Protein AF-A0AAW0XHA4-F1 (afdb_monomer_lite)

Structure (mmCIF, N/CA/C/O backbone):
data_AF-A0AAW0XHA4-F1
#
_entry.id   AF-A0AAW0XHA4-F1
#
loop_
_atom_site.group_PDB
_atom_site.id
_atom_site.type_symbol
_atom_site.label_atom_id
_atom_site.label_alt_id
_atom_site.label_comp_id
_atom_site.label_asym_id
_atom_site.label_entity_id
_atom_site.label_seq_id
_atom_site.pdbx_PDB_ins_code
_atom_site.Cartn_x
_atom_site.Cartn_y
_atom_site.Cartn_z
_atom_site.occupancy
_atom_site.B_iso_or_equiv
_atom_site.auth_seq_id
_atom_site.auth_comp_id
_atom_site.auth_asym_id
_atom_site.auth_atom_id
_atom_site.pdbx_PDB_model_num
ATOM 1 N N . VAL A 1 1 ? -28.869 5.452 -15.281 1.00 42.41 1 VAL A N 1
ATOM 2 C CA . VAL A 1 1 ? -28.288 6.213 -14.148 1.00 42.41 1 VAL A CA 1
ATOM 3 C C . VAL A 1 1 ? -28.334 5.318 -12.919 1.00 42.41 1 VAL A C 1
ATOM 5 O O . VAL A 1 1 ? -29.441 4.960 -12.533 1.00 42.41 1 VAL A O 1
ATOM 8 N N . PRO A 1 2 ? -27.202 4.872 -12.350 1.00 38.88 2 PRO A N 1
ATOM 9 C CA . PRO A 1 2 ? -27.245 4.071 -11.135 1.00 38.88 2 PRO A CA 1
ATOM 10 C C . PRO A 1 2 ? -27.667 4.971 -9.968 1.00 38.88 2 PRO A C 1
ATOM 12 O O . PRO A 1 2 ? -27.086 6.038 -9.759 1.00 38.88 2 PRO A O 1
ATOM 15 N N . GLN A 1 3 ? -28.711 4.567 -9.243 1.00 41.81 3 GLN A N 1
ATOM 16 C CA . GLN A 1 3 ? -29.150 5.235 -8.019 1.00 41.81 3 GLN A CA 1
ATOM 17 C C . GLN A 1 3 ? -28.003 5.187 -7.003 1.00 41.81 3 GLN A C 1
ATOM 19 O O . GLN A 1 3 ? -27.647 4.120 -6.506 1.00 41.81 3 GLN A O 1
ATOM 24 N N . ARG A 1 4 ? -27.398 6.344 -6.707 1.00 47.31 4 ARG A N 1
ATOM 25 C CA . ARG A 1 4 ? -26.457 6.480 -5.591 1.00 47.31 4 ARG A CA 1
ATOM 26 C C . ARG A 1 4 ? -27.238 6.223 -4.306 1.00 47.31 4 ARG A C 1
ATOM 28 O O . ARG A 1 4 ? -28.055 7.051 -3.909 1.00 47.31 4 ARG A O 1
ATOM 35 N N . ALA A 1 5 ? -27.007 5.073 -3.681 1.00 48.91 5 ALA A N 1
ATOM 36 C CA . ALA A 1 5 ? -27.487 4.803 -2.338 1.00 48.91 5 ALA A CA 1
ATOM 37 C C . ALA A 1 5 ? -26.776 5.769 -1.383 1.00 48.91 5 ALA A C 1
ATOM 39 O O . ALA A 1 5 ? -25.642 5.543 -0.965 1.00 48.91 5 ALA A O 1
ATOM 40 N N . PHE A 1 6 ? -27.425 6.886 -1.071 1.00 47.25 6 PHE A N 1
ATOM 41 C CA . PHE A 1 6 ? -27.035 7.684 0.075 1.00 47.25 6 PHE A CA 1
ATOM 42 C C . PHE A 1 6 ? -27.426 6.872 1.302 1.00 47.25 6 PHE A C 1
ATOM 44 O O . PHE A 1 6 ? -28.613 6.668 1.558 1.00 47.25 6 PHE A O 1
ATOM 51 N N . LEU A 1 7 ? -26.437 6.386 2.054 1.00 52.62 7 LEU A N 1
ATOM 52 C CA . LEU A 1 7 ? -26.673 6.015 3.441 1.00 52.62 7 LEU A CA 1
ATOM 53 C C . LEU A 1 7 ? -27.189 7.284 4.120 1.00 52.62 7 LEU A C 1
ATOM 55 O O . LEU A 1 7 ? -26.421 8.177 4.465 1.00 52.62 7 LEU A O 1
ATOM 59 N N . THR A 1 8 ? -28.509 7.416 4.222 1.00 46.66 8 THR A N 1
ATOM 60 C CA . THR A 1 8 ? -29.131 8.494 4.984 1.00 46.66 8 THR A CA 1
ATOM 61 C C . THR A 1 8 ? -28.521 8.465 6.383 1.00 46.66 8 THR A C 1
ATOM 63 O O . THR A 1 8 ? -28.366 7.374 6.937 1.00 46.66 8 THR A O 1
ATOM 66 N N . ASN A 1 9 ? -28.188 9.638 6.931 1.00 52.00 9 ASN A N 1
ATOM 67 C CA . ASN A 1 9 ? -27.445 9.902 8.180 1.00 52.00 9 ASN A CA 1
ATOM 68 C C . ASN A 1 9 ? -27.933 9.179 9.465 1.00 52.00 9 ASN A C 1
ATOM 70 O O . ASN A 1 9 ? -27.442 9.456 10.555 1.00 52.00 9 ASN A O 1
ATOM 74 N N . ASN A 1 10 ? -28.885 8.254 9.369 1.00 49.94 10 ASN A N 1
ATOM 75 C CA . ASN A 1 10 ? -29.508 7.551 10.482 1.00 49.94 10 ASN A CA 1
ATOM 76 C C . ASN A 1 10 ? -28.889 6.176 10.781 1.00 49.94 10 ASN A C 1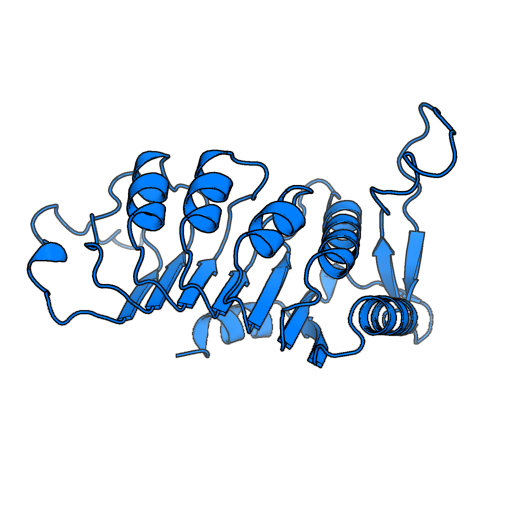
ATOM 78 O O . ASN A 1 10 ? -29.144 5.630 11.857 1.00 49.94 10 ASN A O 1
ATOM 82 N N . PHE A 1 11 ? -28.072 5.602 9.885 1.00 64.88 11 PHE A N 1
ATOM 83 C CA . PHE A 1 11 ? -27.368 4.356 10.204 1.00 64.88 11 PHE A CA 1
ATOM 84 C C . PHE A 1 11 ? -26.115 4.651 11.034 1.00 64.88 11 PHE A C 1
ATOM 86 O O . PHE A 1 11 ? -25.072 5.049 10.521 1.00 64.88 11 PHE A O 1
ATOM 93 N N . ASN A 1 12 ? -26.239 4.485 12.350 1.00 72.81 12 ASN A N 1
ATOM 94 C CA . ASN A 1 12 ? -25.173 4.786 13.292 1.00 72.81 12 ASN A CA 1
ATOM 95 C C . ASN A 1 12 ? -24.374 3.518 13.630 1.00 72.81 12 ASN A C 1
ATOM 97 O O . ASN A 1 12 ? -24.747 2.768 14.537 1.00 72.81 12 ASN A O 1
ATOM 101 N N . PHE A 1 13 ? -23.262 3.300 12.921 1.00 80.06 13 PHE A N 1
ATOM 102 C CA . PHE A 1 13 ? -22.344 2.174 13.150 1.00 80.06 13 PHE A CA 1
ATOM 103 C C . PHE A 1 13 ? -21.837 2.095 14.599 1.00 80.06 13 PHE A C 1
ATOM 105 O O . PHE A 1 13 ? -21.537 1.003 15.073 1.00 80.06 13 PHE A O 1
ATOM 112 N N . ILE A 1 14 ? -21.837 3.207 15.347 1.00 77.06 14 ILE A N 1
ATOM 113 C CA . ILE A 1 14 ? -21.461 3.243 16.773 1.00 77.06 14 ILE A CA 1
ATOM 114 C C . ILE A 1 14 ? -22.338 2.306 17.613 1.00 77.06 14 ILE A C 1
ATOM 116 O O . ILE A 1 14 ? -21.882 1.748 18.610 1.00 77.06 14 ILE A O 1
ATOM 120 N N . LYS A 1 15 ? -23.598 2.094 17.212 1.00 83.88 15 LYS A N 1
ATOM 121 C CA . LYS A 1 15 ? -24.512 1.190 17.925 1.00 83.88 15 LYS A CA 1
ATOM 122 C C . LYS A 1 15 ? -24.117 -0.282 17.770 1.00 83.88 15 LYS A C 1
ATOM 124 O O . LYS A 1 15 ? -24.526 -1.113 18.577 1.00 83.88 15 LYS A O 1
ATOM 129 N N . LEU A 1 16 ? -23.295 -0.618 16.777 1.00 85.62 16 LEU A N 1
ATOM 130 C CA . LEU A 1 16 ? -22.834 -1.975 16.512 1.00 85.62 16 LEU A CA 1
ATOM 131 C C . LEU A 1 16 ? -21.549 -2.266 17.303 1.00 85.62 16 LEU A C 1
ATOM 133 O O . LEU A 1 16 ? -20.478 -2.456 16.740 1.00 85.62 16 LEU A O 1
ATOM 137 N N . GLN A 1 17 ? -21.643 -2.340 18.633 1.00 86.00 17 GLN A N 1
ATOM 138 C CA . GLN A 1 17 ? -20.477 -2.523 19.521 1.00 86.00 17 GLN A CA 1
ATOM 139 C C . GLN A 1 17 ? -19.652 -3.795 19.239 1.00 86.00 17 GLN A C 1
ATOM 141 O O . GLN A 1 17 ? -18.459 -3.862 19.552 1.00 86.00 17 GLN A O 1
ATOM 146 N N . LYS A 1 18 ? -20.290 -4.810 18.644 1.00 90.31 18 LYS A N 1
ATOM 147 C CA . LYS A 1 18 ? -19.668 -6.081 18.245 1.00 90.31 18 LYS A CA 1
ATOM 148 C C . LYS A 1 18 ? -19.147 -6.081 16.807 1.00 90.31 18 LYS A C 1
ATOM 150 O O . LYS A 1 18 ? -18.561 -7.076 16.393 1.00 90.31 18 LYS A O 1
ATOM 155 N N . LEU A 1 19 ? -19.348 -5.005 16.045 1.00 90.25 19 LEU A N 1
ATOM 156 C CA . LEU A 1 19 ? -18.787 -4.886 14.706 1.00 90.25 19 LEU A CA 1
ATOM 157 C C . LEU A 1 19 ? -17.261 -4.826 14.817 1.00 90.25 19 LEU A C 1
ATOM 159 O O . LEU A 1 19 ? -16.702 -4.039 15.584 1.00 90.25 19 LEU A O 1
ATOM 163 N N . ARG A 1 20 ? -16.598 -5.719 14.087 1.00 92.94 20 ARG A N 1
ATOM 164 C CA . ARG A 1 20 ? -15.134 -5.858 14.062 1.00 92.94 20 ARG A CA 1
ATOM 165 C C . ARG A 1 20 ? -14.585 -5.721 12.652 1.00 92.94 20 ARG A C 1
ATOM 167 O O . ARG A 1 20 ? -13.514 -5.158 12.469 1.00 92.94 20 ARG A O 1
ATOM 174 N N . VAL A 1 21 ? -15.345 -6.192 11.671 1.00 92.75 21 VAL A N 1
ATOM 175 C CA . VAL A 1 21 ? -14.989 -6.159 10.257 1.00 92.75 21 VAL A CA 1
ATOM 176 C C . VAL A 1 21 ? -16.006 -5.298 9.531 1.00 92.75 21 VAL A C 1
ATOM 178 O O . VAL A 1 21 ? -17.207 -5.508 9.690 1.00 92.75 21 VAL A O 1
ATOM 181 N N . GLN A 1 22 ? -15.529 -4.346 8.736 1.00 91.44 22 GLN A N 1
ATOM 182 C CA . GLN A 1 22 ? -16.378 -3.538 7.874 1.00 91.44 22 GLN A CA 1
ATOM 183 C C . GLN A 1 22 ? -15.760 -3.423 6.483 1.00 91.44 22 GLN A C 1
ATOM 185 O O . GLN A 1 22 ? -14.594 -3.065 6.332 1.00 91.44 22 GLN A O 1
ATOM 190 N N . VAL A 1 23 ? -16.584 -3.674 5.469 1.00 90.62 23 VAL A N 1
ATOM 191 C CA . VAL A 1 23 ? -16.252 -3.467 4.058 1.00 90.62 23 VAL A CA 1
ATOM 192 C C . VAL A 1 23 ? -17.199 -2.407 3.522 1.00 90.62 23 VAL A C 1
ATOM 194 O O . VAL A 1 23 ? -18.414 -2.538 3.670 1.00 90.62 23 VAL A O 1
ATOM 197 N N . MET A 1 24 ? -16.666 -1.334 2.947 1.00 88.00 24 MET A N 1
ATOM 198 C CA . MET A 1 24 ? -17.463 -0.273 2.336 1.00 88.00 24 MET A CA 1
ATOM 199 C C . MET A 1 24 ? -16.880 0.099 0.982 1.00 88.00 24 MET A C 1
ATOM 201 O O . MET A 1 24 ? -15.792 0.666 0.900 1.00 88.00 24 MET A O 1
ATOM 205 N N . ARG A 1 25 ? -17.632 -0.196 -0.080 1.00 85.31 25 ARG A N 1
ATOM 206 C CA . ARG A 1 25 ? -17.254 0.150 -1.449 1.00 85.31 25 ARG A CA 1
ATOM 207 C C . ARG A 1 25 ? -18.286 1.033 -2.123 1.00 85.31 25 ARG A C 1
ATOM 209 O O . ARG A 1 25 ? -19.472 0.947 -1.818 1.00 85.31 25 ARG A O 1
ATOM 216 N N . GLY A 1 26 ? -17.828 1.874 -3.047 1.00 76.75 26 GLY A N 1
ATOM 217 C CA . GLY A 1 26 ? -18.701 2.720 -3.866 1.00 76.75 26 GLY A CA 1
ATOM 218 C C . GLY A 1 26 ? -19.296 3.919 -3.124 1.00 76.75 26 GLY A C 1
ATOM 219 O O . GLY A 1 26 ? -20.163 4.606 -3.663 1.00 76.75 26 GLY A O 1
ATOM 220 N N . LEU A 1 27 ? -18.824 4.205 -1.908 1.00 72.81 27 LEU A N 1
ATOM 221 C CA . LEU A 1 27 ? -19.179 5.426 -1.196 1.00 72.81 27 LEU A CA 1
ATOM 222 C C . LEU A 1 27 ? -18.365 6.591 -1.764 1.00 72.81 27 LEU A C 1
ATOM 224 O O . LEU A 1 27 ? -17.240 6.857 -1.356 1.00 72.81 27 LEU A O 1
ATOM 228 N N . SER A 1 28 ? -18.956 7.283 -2.732 1.00 64.94 28 SER A N 1
ATOM 229 C CA . SER A 1 28 ? -18.432 8.532 -3.275 1.00 64.94 28 SER A CA 1
ATOM 230 C C . SER A 1 28 ? -19.154 9.716 -2.626 1.00 64.94 28 SER A C 1
ATOM 232 O O . SER A 1 28 ? -20.348 9.903 -2.863 1.00 64.94 28 SER A O 1
ATOM 234 N N . GLY A 1 29 ? -18.456 10.525 -1.829 1.00 66.06 29 GLY A N 1
ATOM 235 C CA . GLY A 1 29 ? -19.001 11.773 -1.287 1.00 66.06 29 GLY A CA 1
ATOM 236 C C . GLY A 1 29 ? -18.405 12.177 0.066 1.00 66.06 29 GLY A C 1
ATOM 237 O O . GLY A 1 29 ? -17.735 11.373 0.708 1.00 66.06 29 GLY A O 1
ATOM 238 N N . PRO A 1 30 ? -18.670 13.412 0.526 1.00 63.84 30 PRO A N 1
ATOM 239 C CA . PRO A 1 30 ? -18.125 13.940 1.781 1.00 63.84 30 PRO A CA 1
ATOM 240 C C . PRO A 1 30 ? -18.733 13.287 3.034 1.00 63.84 30 PRO A C 1
ATOM 242 O O . PRO A 1 30 ? -18.200 13.432 4.132 1.00 63.84 30 PRO A O 1
ATOM 245 N N . CYS A 1 31 ? -19.857 12.584 2.883 1.00 67.31 31 CYS A N 1
ATOM 246 C CA . CYS A 1 31 ? -20.641 12.013 3.975 1.00 67.31 31 CYS A CA 1
ATOM 247 C C . CYS A 1 31 ? -20.158 10.604 4.342 1.00 67.31 31 CYS A C 1
ATOM 249 O O . CYS A 1 31 ? -20.916 9.638 4.261 1.00 67.31 31 CYS A O 1
ATOM 251 N N . TRP A 1 32 ? -18.888 10.480 4.730 1.00 76.56 32 TRP A N 1
ATOM 252 C CA . TRP A 1 32 ? -18.387 9.227 5.283 1.00 76.56 32 TRP A CA 1
ATOM 253 C C . TRP A 1 32 ? -18.917 9.031 6.712 1.00 76.56 32 TRP A C 1
ATOM 255 O O . TRP A 1 32 ? -18.728 9.916 7.554 1.00 76.56 32 TRP A O 1
ATOM 265 N N . PRO A 1 33 ? -19.572 7.901 7.027 1.00 81.00 33 PRO A N 1
ATOM 266 C CA . PRO A 1 33 ? -20.115 7.680 8.358 1.00 81.00 33 PRO A CA 1
ATOM 267 C C . PRO A 1 33 ? -18.994 7.465 9.378 1.00 81.00 33 PRO A C 1
ATOM 269 O O . PRO A 1 33 ? -17.958 6.862 9.093 1.00 81.00 33 PRO A O 1
ATOM 272 N N . TYR A 1 34 ? -19.212 7.918 10.610 1.00 83.62 34 TYR A N 1
ATOM 273 C CA . TYR A 1 34 ? -18.333 7.552 11.714 1.00 83.62 34 TYR A CA 1
ATOM 274 C C . TYR A 1 34 ? -18.554 6.074 12.072 1.00 83.62 34 TYR A C 1
ATOM 276 O O . TYR A 1 34 ? -19.647 5.683 12.485 1.00 83.62 34 TYR A O 1
ATOM 284 N N . LEU A 1 35 ? -17.515 5.252 11.902 1.00 85.06 35 LEU A N 1
ATOM 285 C CA . LEU A 1 35 ? -17.592 3.794 12.068 1.00 85.06 35 LEU A CA 1
ATOM 286 C C . LEU A 1 35 ? -17.339 3.311 13.507 1.00 85.06 35 LEU A C 1
ATOM 288 O O . LEU A 1 35 ? -17.434 2.117 13.782 1.00 85.06 35 LEU A O 1
ATOM 292 N N . GLY A 1 36 ? -17.018 4.220 14.433 1.00 83.31 36 GLY A N 1
ATOM 293 C CA . GLY A 1 36 ? -16.537 3.859 15.767 1.00 83.31 36 GLY A CA 1
ATOM 294 C C . GLY A 1 36 ? -15.052 3.487 15.794 1.00 83.31 36 GLY A C 1
ATOM 295 O O . GLY A 1 36 ? -14.360 3.531 14.781 1.00 83.31 36 GLY A O 1
ATOM 296 N N . THR A 1 37 ? -14.559 3.121 16.978 1.00 86.75 37 THR A N 1
ATOM 297 C CA . THR A 1 37 ? -13.140 2.805 17.251 1.00 86.75 37 THR A CA 1
ATOM 298 C C . THR A 1 37 ? -12.876 1.316 17.505 1.00 86.75 37 THR A C 1
ATOM 300 O O . THR A 1 37 ? -11.744 0.913 17.773 1.00 86.75 37 THR A O 1
ATOM 303 N N . ASN A 1 38 ? -13.919 0.485 17.432 1.00 89.75 38 ASN A N 1
ATOM 304 C CA . ASN A 1 38 ? -13.867 -0.935 17.792 1.00 89.75 38 ASN A CA 1
ATOM 305 C C . ASN A 1 38 ? -13.565 -1.871 16.611 1.00 89.75 38 ASN A C 1
ATOM 307 O O . ASN A 1 38 ? -13.515 -3.087 16.804 1.00 89.75 38 ASN A O 1
ATOM 311 N N . LEU A 1 39 ? -13.405 -1.334 15.400 1.00 94.75 39 LEU A N 1
ATOM 312 C CA . LEU A 1 39 ? -13.058 -2.129 14.227 1.00 94.75 39 LEU A CA 1
ATOM 313 C C . LEU A 1 39 ? -11.634 -2.677 14.349 1.00 94.75 39 LEU A C 1
ATOM 315 O O . LEU A 1 39 ? -10.720 -1.962 14.752 1.00 94.75 39 LEU A O 1
ATOM 319 N N . THR A 1 40 ? -11.466 -3.935 13.952 1.00 96.88 40 THR A N 1
ATOM 320 C CA . THR A 1 40 ? -10.166 -4.594 13.783 1.00 96.88 40 THR A CA 1
ATOM 321 C C . THR A 1 40 ? -9.814 -4.772 12.309 1.00 96.88 40 THR A C 1
ATOM 323 O O . THR A 1 40 ? -8.637 -4.855 11.979 1.00 96.88 40 THR A O 1
ATOM 326 N N . SER A 1 41 ? -10.798 -4.777 11.405 1.00 96.62 41 SER A N 1
ATOM 327 C CA . SER A 1 41 ? -10.577 -4.852 9.961 1.00 96.62 41 SER A CA 1
ATOM 328 C C . SER A 1 41 ? -11.461 -3.855 9.220 1.00 96.62 41 SER A C 1
ATOM 330 O O . SER A 1 41 ? -12.681 -3.831 9.411 1.00 96.62 41 SER A O 1
ATOM 332 N N . LEU A 1 42 ? -10.845 -3.038 8.370 1.00 95.25 42 LEU A N 1
ATOM 333 C CA . LEU A 1 42 ? -11.525 -2.034 7.565 1.00 95.25 42 LEU A CA 1
ATOM 334 C C . LEU A 1 42 ? -11.071 -2.132 6.112 1.00 95.25 42 LEU A C 1
ATOM 336 O O . LEU A 1 42 ? -9.886 -2.006 5.810 1.00 95.25 42 LEU A O 1
ATOM 340 N N . HIS A 1 43 ? -12.035 -2.295 5.212 1.00 93.88 43 HIS A N 1
ATOM 341 C CA . HIS A 1 43 ? -11.825 -2.288 3.769 1.00 93.88 43 HIS A CA 1
ATOM 342 C C . HIS A 1 43 ? -12.655 -1.190 3.133 1.00 93.88 43 HIS A C 1
ATOM 344 O O . HIS A 1 43 ? -13.881 -1.203 3.241 1.00 93.88 43 HIS A O 1
ATOM 350 N N . VAL A 1 44 ? -11.993 -0.225 2.496 1.00 92.38 44 VAL A N 1
ATOM 351 C CA . VAL A 1 44 ? -12.647 0.972 1.969 1.00 92.38 44 VAL A CA 1
ATOM 352 C C . VAL A 1 44 ? -12.136 1.375 0.588 1.00 92.38 44 VAL A C 1
ATOM 354 O O . VAL A 1 44 ? -10.937 1.320 0.321 1.00 92.38 44 VAL A O 1
ATOM 357 N N . GLY A 1 45 ? -13.050 1.826 -0.273 1.00 89.31 45 GLY A N 1
ATOM 358 C CA . GLY A 1 45 ? -12.731 2.364 -1.598 1.00 89.31 45 GLY A CA 1
ATOM 359 C C . GLY A 1 45 ? -13.964 2.846 -2.381 1.00 89.31 45 GLY A C 1
ATOM 360 O O . GLY A 1 45 ? -15.070 2.367 -2.129 1.00 89.31 45 GLY A O 1
ATOM 361 N N . PRO A 1 46 ? -13.844 3.781 -3.337 1.00 90.81 46 PRO A N 1
ATOM 362 C CA . PRO A 1 46 ? -12.649 4.554 -3.663 1.00 90.81 46 PRO A CA 1
ATOM 363 C C . PRO A 1 46 ? -12.345 5.627 -2.607 1.00 90.81 46 PRO A C 1
ATOM 365 O O . PRO A 1 46 ? -13.257 6.296 -2.118 1.00 90.81 46 PRO A O 1
ATOM 368 N N . ILE A 1 47 ? -11.066 5.819 -2.270 1.00 91.69 47 ILE A N 1
ATOM 369 C CA . ILE A 1 47 ? -10.640 6.773 -1.225 1.00 91.69 47 ILE A CA 1
ATOM 370 C C . ILE A 1 47 ? -10.233 8.155 -1.754 1.00 91.69 47 ILE A C 1
ATOM 372 O O . ILE A 1 47 ? -9.913 9.047 -0.970 1.00 91.69 47 ILE A O 1
ATOM 376 N N . SER A 1 48 ? -10.249 8.358 -3.073 1.00 88.19 48 SER A N 1
ATOM 377 C CA . SER A 1 48 ? -9.847 9.612 -3.732 1.00 88.19 48 SER A CA 1
ATOM 378 C C . SER A 1 48 ? -10.600 10.859 -3.253 1.00 88.19 48 SER A C 1
ATOM 380 O O . SER A 1 48 ? -10.053 11.955 -3.304 1.00 88.19 48 SER A O 1
ATOM 382 N N . ASN A 1 49 ? -11.824 10.694 -2.747 1.00 86.69 49 ASN A N 1
ATOM 383 C CA . ASN A 1 49 ? -12.692 11.789 -2.302 1.00 86.69 49 ASN A CA 1
ATOM 384 C C . ASN A 1 49 ? -12.828 11.886 -0.773 1.00 86.69 49 ASN A C 1
ATOM 386 O O . ASN A 1 49 ? -13.742 12.547 -0.276 1.00 86.69 49 ASN A O 1
ATOM 390 N N . PHE A 1 50 ? -11.979 11.193 -0.010 1.00 90.00 50 PHE A N 1
ATOM 391 C CA . PHE A 1 50 ? -12.058 11.228 1.449 1.00 90.00 50 PHE A CA 1
ATOM 392 C C . PHE A 1 50 ? -11.674 12.606 1.980 1.00 90.00 50 PHE A C 1
ATOM 394 O O . PHE A 1 50 ? -10.631 13.160 1.641 1.00 90.00 50 PHE A O 1
ATOM 401 N N . SER A 1 51 ? -12.512 13.145 2.862 1.00 90.50 51 SER A N 1
ATOM 402 C CA . SER A 1 51 ? -12.234 14.407 3.541 1.00 90.50 51 SER A CA 1
ATOM 403 C C . SER A 1 51 ? -11.169 14.234 4.635 1.00 90.50 51 SER A C 1
ATOM 405 O O . SER A 1 51 ? -11.018 13.136 5.181 1.00 90.50 51 SER A O 1
ATOM 407 N N . PRO A 1 52 ? -10.495 15.315 5.064 1.00 92.25 52 PRO A N 1
ATOM 408 C CA . PRO A 1 52 ? -9.617 15.286 6.236 1.00 92.25 52 PRO A CA 1
ATOM 409 C C . PRO A 1 52 ? -10.281 14.686 7.484 1.00 92.25 52 PRO A C 1
ATOM 411 O O . PRO A 1 52 ? -9.673 13.885 8.190 1.00 92.25 52 PRO A O 1
ATOM 414 N N . GLN A 1 53 ? -11.562 14.994 7.719 1.00 90.62 53 GLN A N 1
ATOM 415 C CA . GLN A 1 53 ? -12.324 14.432 8.837 1.00 90.62 53 GLN A CA 1
ATOM 416 C C . GLN A 1 53 ? -12.478 12.908 8.733 1.00 90.62 53 GLN A C 1
ATOM 418 O O . GLN A 1 53 ? -12.440 12.212 9.747 1.00 90.62 53 GLN A O 1
ATOM 423 N N . THR A 1 54 ? -12.613 12.377 7.516 1.00 90.88 54 THR A N 1
ATOM 424 C CA . THR A 1 54 ? -12.670 10.928 7.279 1.00 90.88 54 THR A CA 1
ATOM 425 C C . THR A 1 54 ? -11.366 10.262 7.712 1.00 90.88 54 THR A C 1
ATOM 427 O O . THR A 1 54 ? -11.389 9.264 8.432 1.00 90.88 54 THR A O 1
ATOM 430 N N . TRP A 1 55 ? -10.226 10.856 7.360 1.00 93.69 55 TRP A N 1
ATOM 431 C CA . TRP A 1 55 ? -8.911 10.364 7.770 1.00 93.69 55 TRP A CA 1
ATOM 432 C C . TRP A 1 55 ? -8.670 10.491 9.273 1.00 93.69 55 TRP A C 1
ATOM 434 O O . TRP A 1 55 ? -8.154 9.555 9.878 1.00 93.69 55 TRP A O 1
ATOM 444 N N . ILE A 1 56 ? -9.119 11.579 9.905 1.00 92.50 56 ILE A N 1
ATOM 445 C CA . ILE A 1 56 ? -9.090 11.718 11.370 1.00 92.50 56 ILE A CA 1
ATOM 446 C C . ILE A 1 56 ? -9.880 10.582 12.032 1.00 92.50 56 ILE A C 1
ATOM 448 O O . ILE A 1 56 ? -9.391 9.962 12.978 1.00 92.50 56 ILE A O 1
ATOM 452 N N . ASN A 1 57 ? -11.070 10.265 11.512 1.00 91.31 57 ASN A N 1
ATOM 453 C CA . ASN A 1 57 ? -11.889 9.171 12.027 1.00 91.31 57 ASN A CA 1
ATOM 454 C C . ASN A 1 57 ? -11.173 7.819 11.875 1.00 91.31 57 ASN A C 1
ATOM 456 O O . ASN A 1 57 ? -11.109 7.063 12.843 1.00 91.31 57 ASN A O 1
ATOM 460 N N . ILE A 1 58 ? -10.581 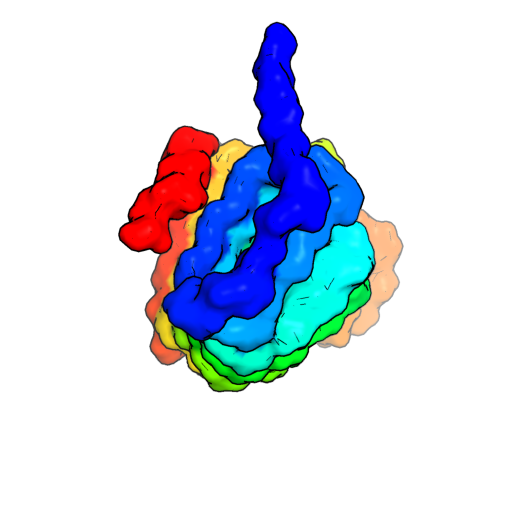7.533 10.710 1.00 93.81 58 ILE A N 1
ATOM 461 C CA . ILE A 1 58 ? -9.792 6.307 10.481 1.00 93.81 58 ILE A CA 1
ATOM 462 C C . ILE A 1 58 ? -8.605 6.240 11.449 1.00 93.81 58 ILE A C 1
ATOM 464 O O . ILE A 1 58 ? -8.431 5.237 12.132 1.00 93.81 58 ILE A O 1
ATOM 468 N N . GLY A 1 59 ? -7.841 7.324 11.591 1.00 95.19 59 GLY A N 1
ATOM 469 C CA . GLY A 1 59 ? -6.692 7.401 12.499 1.00 95.19 59 GLY A CA 1
ATOM 470 C C . GLY A 1 59 ? -7.042 7.284 13.987 1.00 95.19 59 GLY A C 1
ATOM 471 O O . GLY A 1 59 ? -6.149 7.072 14.805 1.00 95.19 59 GLY A O 1
ATOM 472 N N . SER A 1 60 ? -8.321 7.408 14.357 1.00 94.12 60 SER A N 1
ATOM 473 C CA . SER A 1 60 ? -8.803 7.175 15.726 1.00 94.12 60 SER A CA 1
ATOM 474 C C . SER A 1 60 ? -9.086 5.697 16.042 1.00 94.12 60 SER A C 1
ATOM 476 O O . SER A 1 60 ? -9.301 5.347 17.204 1.00 94.12 60 SER A O 1
ATOM 478 N N . MET A 1 61 ? -9.068 4.813 15.038 1.00 94.56 61 MET A N 1
ATOM 479 C CA . MET A 1 61 ? -9.330 3.376 15.187 1.00 94.56 61 MET A CA 1
ATOM 480 C C . MET A 1 61 ? -8.086 2.639 15.703 1.00 94.56 61 MET A C 1
ATOM 482 O O . MET A 1 61 ? -7.470 1.844 15.003 1.00 94.56 61 MET A O 1
ATOM 486 N N . THR A 1 62 ? -7.699 2.885 16.954 1.00 92.62 62 THR A N 1
ATOM 487 C CA . THR A 1 62 ? -6.469 2.329 17.558 1.00 92.62 62 THR A CA 1
ATOM 488 C C . THR A 1 62 ? -6.466 0.802 17.714 1.00 92.62 62 THR A C 1
ATOM 490 O O . THR A 1 62 ? -5.417 0.216 17.979 1.00 92.62 62 THR A O 1
ATOM 493 N N . ASN A 1 63 ? -7.619 0.147 17.541 1.00 95.50 63 ASN A N 1
ATOM 494 C CA . ASN A 1 63 ? -7.750 -1.312 17.526 1.00 95.50 63 ASN A CA 1
ATOM 495 C C . ASN A 1 63 ? -7.649 -1.934 16.128 1.00 95.50 63 ASN A C 1
ATOM 497 O O . ASN A 1 63 ? -7.771 -3.151 16.010 1.00 95.50 63 ASN A O 1
ATOM 501 N N . LEU A 1 64 ? -7.444 -1.129 15.084 1.00 97.56 64 LEU A N 1
ATOM 502 C CA . LEU A 1 64 ? -7.411 -1.624 13.718 1.00 97.56 64 LEU A CA 1
ATOM 503 C C . LEU A 1 64 ? -6.144 -2.452 13.468 1.00 97.56 64 LEU A C 1
ATOM 505 O O . LEU A 1 64 ? -5.028 -1.955 13.593 1.00 97.56 64 LEU A O 1
ATOM 509 N N . GLU A 1 65 ? -6.340 -3.712 13.092 1.00 98.12 65 GLU A N 1
ATOM 510 C CA . GLU A 1 65 ? -5.290 -4.686 12.781 1.00 98.12 65 GLU A CA 1
ATOM 511 C C . GLU A 1 65 ? -5.107 -4.845 11.267 1.00 98.12 65 GLU A C 1
ATOM 513 O O . GLU A 1 65 ? -4.000 -5.094 10.798 1.00 98.12 65 GLU A O 1
ATOM 518 N N . ALA A 1 66 ? -6.172 -4.668 10.482 1.00 97.75 66 ALA A N 1
ATOM 519 C CA . ALA A 1 66 ? -6.137 -4.761 9.028 1.00 97.75 66 ALA A CA 1
ATOM 520 C C . ALA A 1 66 ? -6.788 -3.546 8.361 1.00 97.75 66 ALA A C 1
ATOM 522 O O . ALA A 1 66 ? -7.926 -3.187 8.670 1.00 97.75 66 ALA A O 1
ATOM 523 N N . LEU A 1 67 ? -6.071 -2.945 7.412 1.00 97.06 67 LEU A N 1
ATOM 524 C CA . LEU A 1 67 ? -6.547 -1.817 6.621 1.00 97.06 67 LEU A CA 1
ATOM 525 C C . LEU A 1 67 ? -6.324 -2.079 5.133 1.00 97.06 67 LEU A C 1
ATOM 527 O O . LEU A 1 67 ? -5.193 -2.267 4.680 1.00 97.06 67 LEU A O 1
ATOM 531 N N . TRP A 1 68 ? -7.417 -2.025 4.381 1.00 95.62 68 TRP A N 1
ATOM 532 C CA . TRP A 1 68 ? -7.451 -2.074 2.927 1.00 95.62 68 TRP A CA 1
ATOM 533 C C . TRP A 1 68 ? -7.950 -0.743 2.374 1.00 95.62 68 TRP A C 1
ATOM 535 O O . TRP A 1 68 ? -9.071 -0.327 2.671 1.00 95.62 68 TRP A O 1
ATOM 545 N N . LEU A 1 69 ? -7.120 -0.103 1.553 1.00 94.62 69 LEU A N 1
ATOM 546 C CA . LEU A 1 69 ? -7.418 1.154 0.873 1.00 94.62 69 LEU A CA 1
ATOM 547 C C . LEU A 1 69 ? -7.407 0.934 -0.638 1.00 94.62 69 LEU A C 1
ATOM 549 O O . LEU A 1 69 ? -6.412 0.438 -1.166 1.00 94.62 69 LEU A O 1
ATOM 553 N N . GLU A 1 70 ? -8.481 1.319 -1.325 1.00 92.12 70 GLU A N 1
ATOM 554 C CA . GLU A 1 70 ? -8.610 1.159 -2.778 1.00 92.12 70 GLU A CA 1
ATOM 555 C C . GLU A 1 70 ? -8.865 2.486 -3.496 1.00 92.12 70 GLU A C 1
ATOM 557 O O . GLU A 1 70 ? -9.557 3.370 -2.983 1.00 92.12 70 GLU A O 1
ATOM 562 N N . ASP A 1 71 ? -8.361 2.574 -4.727 1.00 89.06 71 ASP A N 1
ATOM 563 C CA . ASP A 1 71 ? -8.709 3.584 -5.729 1.00 89.06 71 ASP A CA 1
ATOM 564 C C . ASP A 1 71 ? -8.514 5.029 -5.244 1.00 89.06 71 ASP A C 1
ATOM 566 O O . ASP A 1 71 ? -9.449 5.835 -5.166 1.00 89.06 71 ASP A O 1
ATOM 570 N N . GLY A 1 72 ? -7.262 5.366 -4.928 1.00 86.50 72 GLY A N 1
ATOM 571 C CA . GLY A 1 72 ? -6.835 6.739 -4.680 1.00 86.50 72 GLY A CA 1
ATOM 572 C C . GLY A 1 72 ? -5.864 6.890 -3.517 1.00 86.50 72 GLY A C 1
ATOM 573 O O . GLY A 1 72 ? -5.342 5.923 -2.971 1.00 86.50 72 GLY A O 1
ATOM 574 N N . GLY A 1 73 ? -5.641 8.147 -3.135 1.00 85.81 73 GLY A N 1
ATOM 575 C CA . GLY A 1 73 ? -4.793 8.515 -2.009 1.00 85.81 73 GLY A CA 1
ATOM 576 C C . GLY A 1 73 ? -3.299 8.564 -2.335 1.00 85.81 73 GLY A C 1
ATOM 577 O O . GLY A 1 73 ? -2.801 8.009 -3.318 1.00 85.81 73 GLY A O 1
ATOM 578 N N . SER A 1 74 ? -2.580 9.286 -1.483 1.00 87.12 74 SER A N 1
ATOM 579 C CA . SER A 1 74 ? -1.127 9.387 -1.487 1.00 87.12 74 SER A CA 1
ATOM 580 C C . SER A 1 74 ? -0.659 9.660 -0.071 1.00 87.12 74 SER A C 1
ATOM 582 O O . SER A 1 74 ? -1.200 10.530 0.600 1.00 87.12 74 SER A O 1
ATOM 584 N N . LEU A 1 75 ? 0.401 8.993 0.376 1.00 83.06 75 LEU A N 1
ATOM 585 C CA . LEU A 1 75 ? 1.012 9.306 1.673 1.00 83.06 75 LEU A CA 1
ATOM 586 C C . LEU A 1 75 ? 1.776 10.635 1.684 1.00 83.06 75 LEU A C 1
ATOM 588 O O . LEU A 1 75 ? 2.289 11.035 2.725 1.00 83.06 75 LEU A O 1
ATOM 592 N N . ASN A 1 76 ? 1.863 11.334 0.550 1.00 85.31 76 ASN A N 1
ATOM 593 C CA . ASN A 1 76 ? 2.307 12.724 0.550 1.00 85.31 76 ASN A CA 1
ATOM 594 C C . ASN A 1 76 ? 1.262 13.652 1.197 1.00 85.31 76 ASN A C 1
ATOM 596 O O . ASN A 1 76 ? 1.659 14.671 1.770 1.00 85.31 76 ASN A O 1
ATOM 600 N N . ASP A 1 77 ? -0.021 13.263 1.168 1.00 89.69 77 ASP A N 1
ATOM 601 C CA . ASP A 1 77 ? -1.103 13.901 1.917 1.00 89.69 77 ASP A CA 1
ATOM 602 C C . ASP A 1 77 ? -0.875 13.718 3.425 1.00 89.69 77 ASP A C 1
ATOM 604 O O . ASP A 1 77 ? -0.709 12.600 3.925 1.00 89.69 77 ASP A O 1
ATOM 608 N N . ALA A 1 78 ? -0.842 14.837 4.150 1.00 93.69 78 ALA A N 1
ATOM 609 C CA . ALA A 1 78 ? -0.570 14.852 5.581 1.00 93.69 78 ALA A CA 1
ATOM 610 C C . ALA A 1 78 ? -1.651 14.126 6.396 1.00 93.69 78 ALA A C 1
ATOM 612 O O . ALA A 1 78 ? -1.311 13.428 7.347 1.00 93.69 78 ALA A O 1
ATOM 613 N N . PHE A 1 79 ? -2.926 14.220 6.008 1.00 94.75 79 PHE A N 1
ATOM 614 C CA . PHE A 1 79 ? -4.023 13.584 6.734 1.00 94.75 79 PHE A CA 1
ATOM 615 C C . PHE A 1 79 ? -3.981 12.065 6.591 1.00 94.75 79 PHE A C 1
ATOM 617 O O . PHE A 1 79 ? -4.152 11.355 7.581 1.00 94.75 79 PHE A O 1
ATOM 624 N N . ILE A 1 80 ? -3.698 11.563 5.385 1.00 94.88 80 ILE A N 1
ATOM 625 C CA . ILE A 1 80 ? -3.548 10.121 5.139 1.00 94.88 80 ILE A CA 1
ATOM 626 C C . ILE A 1 80 ? -2.340 9.582 5.912 1.00 94.88 80 ILE A C 1
ATOM 628 O O . ILE A 1 80 ? -2.434 8.559 6.596 1.00 94.88 80 ILE A O 1
ATOM 632 N N . TYR A 1 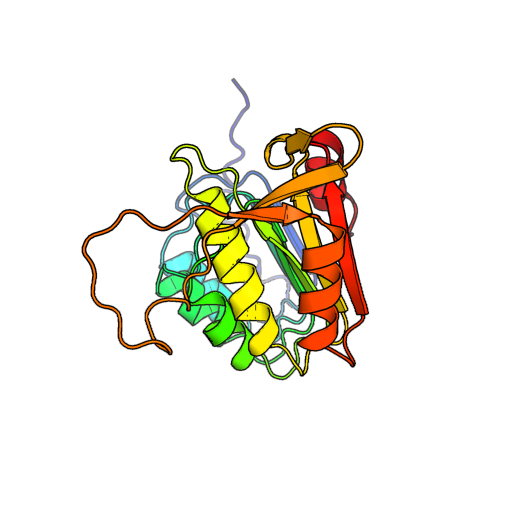81 ? -1.212 10.292 5.838 1.00 95.31 81 TYR A N 1
ATOM 633 C CA . TYR A 1 81 ? 0.009 9.934 6.554 1.00 95.31 81 TYR A CA 1
ATOM 634 C C . TYR A 1 81 ? -0.185 9.896 8.069 1.00 95.31 81 TYR A C 1
ATOM 636 O O . TYR A 1 81 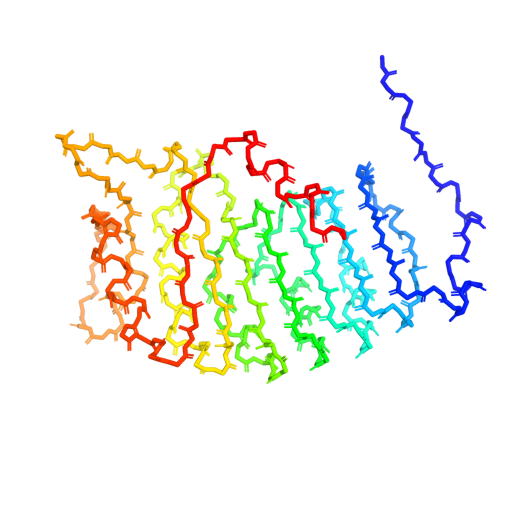? 0.202 8.913 8.709 1.00 95.31 81 TYR A O 1
ATOM 644 N N . ASP A 1 82 ? -0.797 10.931 8.642 1.00 95.88 82 ASP A N 1
ATOM 645 C CA . ASP A 1 82 ? -1.046 11.015 10.077 1.00 95.88 82 ASP A CA 1
ATOM 646 C C . ASP A 1 82 ? -2.044 9.955 10.537 1.00 95.88 82 ASP A C 1
ATOM 648 O O . ASP A 1 82 ? -1.832 9.342 11.583 1.00 95.88 82 ASP A O 1
ATOM 652 N N . ALA A 1 83 ? -3.098 9.701 9.755 1.00 96.06 83 ALA A N 1
ATOM 653 C CA . ALA A 1 83 ? -4.084 8.676 10.064 1.00 96.06 83 ALA A CA 1
ATOM 654 C C . ALA A 1 83 ? -3.441 7.290 10.131 1.00 96.06 83 ALA A C 1
ATOM 656 O O . ALA A 1 83 ? -3.546 6.622 11.157 1.00 96.06 83 ALA A O 1
ATOM 657 N N . ILE A 1 84 ? -2.718 6.887 9.081 1.00 96.44 84 ILE A N 1
ATOM 658 C CA . ILE A 1 84 ? -2.060 5.576 9.027 1.00 96.44 84 ILE A CA 1
ATOM 659 C C . ILE A 1 84 ? -0.994 5.463 10.120 1.00 96.44 84 ILE A C 1
ATOM 661 O O . ILE A 1 84 ? -0.944 4.455 10.817 1.00 96.44 84 ILE A O 1
ATOM 665 N N . SER A 1 85 ? -0.194 6.509 10.345 1.00 95.69 85 SER A N 1
ATOM 666 C CA . SER A 1 85 ? 0.870 6.504 11.361 1.00 95.69 85 SER A CA 1
ATOM 667 C C . SER A 1 85 ? 0.371 6.306 12.800 1.00 95.69 85 SER A C 1
ATOM 669 O O . SER A 1 85 ? 1.174 5.966 13.667 1.00 95.69 85 SER A O 1
ATOM 671 N N . ARG A 1 86 ? -0.918 6.545 13.082 1.00 96.00 86 ARG A N 1
ATOM 672 C CA . ARG A 1 86 ? -1.530 6.365 14.413 1.00 96.00 86 ARG A CA 1
ATOM 673 C C . ARG A 1 86 ? -2.050 4.948 14.664 1.00 96.00 86 ARG A C 1
ATOM 675 O O . ARG A 1 86 ? -2.361 4.619 15.808 1.00 96.00 86 ARG A O 1
ATOM 682 N N . LEU A 1 87 ? -2.136 4.105 13.635 1.00 96.88 87 LEU A N 1
ATOM 683 C CA . LEU A 1 87 ? -2.680 2.748 13.726 1.00 96.88 87 LEU A CA 1
ATOM 684 C C . LEU A 1 87 ? -1.634 1.781 14.294 1.00 96.88 87 LEU A C 1
ATOM 686 O O . LEU A 1 87 ? -1.096 0.927 13.598 1.00 96.88 87 LEU A O 1
ATOM 690 N N . CYS A 1 88 ? -1.312 1.934 15.577 1.00 94.81 88 CYS A N 1
ATOM 691 C CA . CYS A 1 88 ? -0.212 1.208 16.211 1.00 94.81 88 CYS A CA 1
ATOM 692 C C . CYS A 1 88 ? -0.395 -0.317 16.232 1.00 94.81 88 CYS A C 1
ATOM 694 O O . CYS A 1 88 ? 0.605 -1.021 16.246 1.00 94.81 88 CYS A O 1
ATOM 696 N N . LYS A 1 89 ? -1.628 -0.837 16.190 1.00 97.62 89 LYS A N 1
ATOM 697 C CA . LYS A 1 89 ? -1.910 -2.284 16.142 1.00 97.62 89 LYS A CA 1
ATOM 698 C C . LYS A 1 89 ? -1.997 -2.864 14.727 1.00 97.62 89 LYS A C 1
ATOM 700 O O . LYS A 1 89 ? -2.297 -4.046 14.579 1.00 97.62 89 LYS A O 1
ATOM 705 N N . LEU A 1 90 ? -1.758 -2.057 13.694 1.00 98.19 90 LEU A N 1
ATOM 706 C CA . LEU A 1 90 ? -1.935 -2.487 12.314 1.00 98.19 90 LEU A CA 1
ATOM 707 C C . LEU A 1 90 ? -0.900 -3.556 11.941 1.00 98.19 90 LEU A C 1
ATOM 709 O O . LEU A 1 90 ? 0.288 -3.258 11.835 1.00 98.19 90 LEU A O 1
ATOM 713 N N . SER A 1 91 ? -1.368 -4.782 11.710 1.00 98.25 91 SER A N 1
ATOM 714 C CA . SER A 1 91 ? -0.561 -5.926 11.277 1.00 98.25 91 SER A CA 1
ATOM 715 C C . SER A 1 91 ? -0.645 -6.181 9.777 1.00 98.25 91 SER A C 1
ATOM 717 O O . SER A 1 91 ? 0.269 -6.761 9.191 1.00 98.25 91 SER A O 1
ATOM 719 N N . ARG A 1 92 ? -1.707 -5.703 9.117 1.00 98.12 92 ARG A N 1
ATOM 720 C CA . ARG A 1 92 ? -1.906 -5.842 7.671 1.00 98.12 92 ARG A CA 1
ATOM 721 C C . ARG A 1 92 ? -2.278 -4.508 7.040 1.00 98.12 92 ARG A C 1
ATOM 723 O O . ARG A 1 92 ? -3.308 -3.925 7.372 1.00 98.12 92 ARG A O 1
ATOM 730 N N . LEU A 1 93 ? -1.472 -4.065 6.080 1.00 97.56 93 LEU A N 1
ATOM 731 C CA . LEU A 1 93 ? -1.750 -2.881 5.272 1.00 97.56 93 LEU A CA 1
ATOM 732 C C . LEU A 1 93 ? -1.766 -3.258 3.796 1.00 97.56 93 LEU A C 1
ATOM 734 O O . LEU A 1 93 ? -0.791 -3.791 3.267 1.00 97.56 93 LEU A O 1
ATOM 738 N N . CYS A 1 94 ? -2.868 -2.945 3.130 1.00 96.19 94 CYS A N 1
ATOM 739 C CA . CYS A 1 94 ? -3.035 -3.207 1.715 1.00 96.19 94 CYS A CA 1
ATOM 740 C C . CYS A 1 94 ? -3.434 -1.931 0.976 1.00 96.19 94 CYS A C 1
ATOM 742 O O . CYS A 1 94 ? -4.449 -1.306 1.284 1.00 96.19 94 CYS A O 1
ATOM 744 N N . LEU A 1 95 ? -2.617 -1.558 -0.004 1.00 95.50 95 LEU A N 1
ATOM 745 C CA . LEU A 1 95 ? -2.737 -0.330 -0.777 1.00 95.50 95 LEU A CA 1
ATOM 746 C C . LEU A 1 95 ? -2.994 -0.689 -2.243 1.00 95.50 95 LEU A C 1
ATOM 748 O O . LEU A 1 95 ? -2.077 -1.111 -2.948 1.00 95.50 95 LEU A O 1
ATOM 752 N N . PHE A 1 96 ? -4.237 -0.543 -2.694 1.00 92.81 96 PHE A N 1
ATOM 753 C CA . PHE A 1 96 ? -4.662 -0.838 -4.060 1.00 92.81 96 PHE A CA 1
ATOM 754 C C . PHE A 1 96 ? -4.878 0.446 -4.844 1.00 92.81 96 PHE A C 1
ATOM 756 O O . PHE A 1 96 ? -5.614 1.326 -4.408 1.00 92.81 96 PHE A O 1
ATOM 763 N N . ASN A 1 97 ? -4.262 0.536 -6.025 1.00 91.62 97 ASN A N 1
ATOM 764 C CA . ASN A 1 97 ? -4.333 1.725 -6.874 1.00 91.62 97 ASN A CA 1
ATOM 765 C C . ASN A 1 97 ? -3.975 3.002 -6.081 1.00 91.62 97 ASN A C 1
ATOM 767 O O . ASN A 1 97 ? -4.643 4.029 -6.188 1.00 91.62 97 ASN A O 1
ATOM 771 N N . PHE A 1 98 ? -2.924 2.910 -5.258 1.00 91.88 98 PHE A N 1
ATOM 772 C CA . PHE A 1 98 ? -2.515 3.945 -4.306 1.00 91.88 98 PHE A CA 1
ATOM 773 C C . PHE A 1 98 ? -1.221 4.625 -4.753 1.00 91.88 98 PHE A C 1
ATOM 775 O O . PHE A 1 98 ? -0.261 3.949 -5.125 1.00 91.88 98 PHE A O 1
ATOM 782 N N . THR A 1 99 ? -1.139 5.954 -4.683 1.00 92.88 99 THR A N 1
ATOM 783 C CA . THR A 1 99 ? 0.067 6.664 -5.137 1.00 92.88 99 THR A CA 1
ATOM 784 C C . THR A 1 99 ? 1.224 6.467 -4.156 1.00 92.88 99 THR A C 1
ATOM 786 O O . THR A 1 99 ? 1.181 6.932 -3.012 1.00 92.88 99 THR A O 1
ATOM 789 N N . VAL A 1 100 ? 2.300 5.813 -4.603 1.00 91.25 100 VAL A N 1
ATOM 790 C CA . VAL A 1 100 ? 3.474 5.536 -3.760 1.00 91.25 100 VAL A CA 1
ATOM 791 C C . VAL A 1 100 ? 4.389 6.762 -3.679 1.00 91.25 100 VAL A C 1
ATOM 793 O O . VAL A 1 100 ? 5.254 6.995 -4.524 1.00 91.25 100 VAL A O 1
ATOM 796 N N . GLY A 1 101 ? 4.188 7.563 -2.632 1.00 89.06 101 GLY A N 1
ATOM 797 C CA . GLY A 1 101 ? 5.019 8.725 -2.305 1.00 89.06 101 GLY A CA 1
ATOM 798 C C . GLY A 1 101 ? 6.246 8.396 -1.444 1.00 89.06 101 GLY A C 1
ATOM 799 O O . GLY A 1 101 ? 6.349 7.326 -0.844 1.00 89.06 101 GLY A O 1
ATOM 800 N N . ALA A 1 102 ? 7.156 9.366 -1.311 1.00 85.81 102 ALA A N 1
ATOM 801 C CA . ALA A 1 102 ? 8.389 9.230 -0.526 1.00 85.81 102 ALA A CA 1
ATOM 802 C C . ALA A 1 102 ? 8.138 9.005 0.981 1.00 85.81 102 ALA A C 1
ATOM 804 O O . ALA A 1 102 ? 8.977 8.438 1.683 1.00 85.81 102 ALA A O 1
ATOM 805 N N . LYS A 1 103 ? 6.970 9.418 1.491 1.00 90.50 103 LYS A N 1
ATOM 806 C CA . LYS A 1 103 ? 6.591 9.265 2.905 1.00 90.50 103 LYS A CA 1
ATOM 807 C C . LYS A 1 103 ? 6.111 7.857 3.282 1.00 90.50 103 LYS A C 1
ATOM 809 O O . LYS A 1 103 ? 5.988 7.584 4.475 1.00 90.50 103 LYS A O 1
ATOM 814 N N . LEU A 1 104 ? 5.890 6.942 2.326 1.00 92.38 104 LEU A N 1
ATOM 815 C CA . LEU A 1 104 ? 5.437 5.577 2.645 1.00 92.38 104 LEU A CA 1
ATOM 816 C C . LEU A 1 104 ? 6.412 4.850 3.578 1.00 92.38 104 LEU A C 1
ATOM 818 O O . LEU A 1 104 ? 5.986 4.271 4.572 1.00 92.38 104 LEU A O 1
ATOM 822 N N . GLY A 1 105 ? 7.720 4.959 3.332 1.00 92.12 105 GLY A N 1
ATOM 823 C CA . GLY A 1 105 ? 8.725 4.319 4.187 1.00 92.12 105 GLY A CA 1
ATOM 824 C C . GLY A 1 105 ? 8.726 4.872 5.614 1.00 92.12 105 GLY A C 1
ATOM 825 O O . GLY A 1 105 ? 8.908 4.129 6.576 1.00 92.12 105 GLY A O 1
ATOM 826 N N . GLN A 1 106 ? 8.443 6.169 5.775 1.00 93.38 106 GLN A N 1
ATOM 827 C CA . GLN A 1 106 ? 8.328 6.796 7.095 1.00 93.38 106 GLN A CA 1
ATOM 828 C C . GLN A 1 106 ? 7.100 6.291 7.858 1.00 93.38 106 GLN A C 1
ATOM 830 O O . GLN A 1 106 ? 7.202 6.027 9.054 1.00 93.38 106 GLN A O 1
ATOM 835 N N . ALA A 1 107 ? 5.963 6.129 7.172 1.00 93.69 107 ALA A N 1
ATOM 836 C CA . ALA A 1 107 ? 4.750 5.578 7.769 1.00 93.69 107 ALA A CA 1
ATOM 837 C C . ALA A 1 107 ? 4.964 4.116 8.183 1.00 93.69 107 ALA A C 1
ATOM 839 O O . ALA A 1 107 ? 4.749 3.771 9.340 1.00 93.69 107 ALA A O 1
ATOM 840 N N . VAL A 1 108 ? 5.487 3.277 7.280 1.00 95.12 108 VAL A N 1
ATOM 841 C CA . VAL A 1 108 ? 5.757 1.853 7.549 1.00 95.12 108 VAL A CA 1
ATOM 842 C C . VAL A 1 108 ? 6.719 1.667 8.723 1.00 95.12 108 VAL A C 1
ATOM 844 O O . VAL A 1 108 ? 6.493 0.806 9.567 1.00 95.12 108 VAL A O 1
ATOM 847 N N . LYS A 1 109 ? 7.745 2.518 8.849 1.00 94.56 109 LYS A N 1
ATOM 848 C CA . LYS A 1 109 ? 8.674 2.489 9.989 1.00 94.56 109 LYS A CA 1
ATOM 849 C C . LYS A 1 109 ? 7.988 2.730 11.345 1.00 94.56 109 LYS A C 1
ATOM 851 O O . LYS A 1 109 ? 8.486 2.254 12.360 1.00 94.56 109 LYS A O 1
ATOM 856 N N . LYS A 1 110 ? 6.874 3.471 11.384 1.00 95.31 110 LYS A N 1
ATOM 857 C CA . LYS A 1 110 ? 6.091 3.715 12.612 1.00 95.31 110 LYS A CA 1
ATOM 858 C C . LYS A 1 110 ? 5.134 2.569 12.950 1.00 95.31 110 LYS A C 1
ATOM 860 O O . LYS A 1 110 ? 4.728 2.444 14.102 1.00 95.31 110 LYS A O 1
ATOM 865 N N . LEU A 1 111 ? 4.779 1.739 11.971 1.00 96.50 111 LEU A N 1
ATOM 866 C CA . LEU A 1 111 ? 3.884 0.597 12.144 1.00 96.50 111 LEU A CA 1
ATOM 867 C C . LEU A 1 111 ? 4.675 -0.612 12.658 1.00 96.50 111 LEU A C 1
ATOM 869 O O . LEU A 1 111 ? 5.011 -1.522 11.903 1.00 96.50 111 LEU A O 1
ATOM 873 N N . LEU A 1 112 ? 5.012 -0.595 13.949 1.00 96.00 112 LEU A N 1
ATOM 874 C CA . LEU A 1 112 ? 5.900 -1.585 14.578 1.00 96.00 112 LEU A CA 1
ATOM 875 C C . LEU A 1 112 ? 5.341 -3.015 14.577 1.00 96.00 112 LEU A C 1
ATOM 877 O O . LEU A 1 112 ? 6.112 -3.964 14.662 1.00 96.00 112 LEU A O 1
ATOM 881 N N . HIS A 1 113 ? 4.020 -3.159 14.476 1.00 97.44 113 HIS A N 1
ATOM 882 C CA . HIS A 1 113 ? 3.327 -4.446 14.440 1.00 97.44 113 HIS A CA 1
ATOM 883 C C . HIS A 1 113 ? 2.992 -4.915 13.018 1.00 97.44 113 HIS A C 1
ATOM 885 O O . HIS A 1 113 ? 2.315 -5.926 12.867 1.00 97.44 113 HIS A O 1
ATOM 891 N N . LEU A 1 114 ? 3.433 -4.191 11.981 1.00 98.00 114 LEU A N 1
ATOM 892 C CA . LEU A 1 114 ? 3.101 -4.520 10.599 1.00 98.00 114 LEU A CA 1
ATOM 893 C C . LEU A 1 114 ? 3.808 -5.803 10.153 1.00 98.00 114 LEU A C 1
ATOM 895 O O . LEU A 1 114 ? 5.015 -5.808 9.938 1.00 98.00 114 LEU A O 1
ATOM 899 N N . GLU A 1 115 ? 3.032 -6.859 9.939 1.00 98.06 115 GLU A N 1
ATOM 900 C CA . GLU A 1 115 ? 3.511 -8.158 9.463 1.00 98.06 115 GLU A CA 1
ATOM 901 C C . GLU A 1 115 ? 3.439 -8.254 7.938 1.00 98.06 115 GLU A C 1
ATOM 903 O O . GLU A 1 115 ? 4.308 -8.851 7.305 1.00 98.06 115 GLU A O 1
ATOM 908 N N . ARG A 1 116 ? 2.395 -7.679 7.322 1.00 97.88 116 ARG A N 1
ATOM 909 C CA . ARG A 1 116 ? 2.145 -7.814 5.880 1.00 97.88 116 ARG A CA 1
ATOM 910 C C . ARG A 1 116 ? 1.856 -6.482 5.216 1.00 97.88 116 ARG A C 1
ATOM 912 O O . ARG A 1 116 ? 0.947 -5.755 5.624 1.00 97.88 116 ARG A O 1
ATOM 919 N N . LEU A 1 117 ? 2.582 -6.221 4.134 1.00 97.62 117 LEU A N 1
ATOM 920 C CA . LEU A 1 117 ? 2.378 -5.069 3.269 1.00 97.62 117 LEU A CA 1
ATOM 921 C C . LEU A 1 117 ? 2.088 -5.531 1.838 1.00 97.62 117 LEU A C 1
ATOM 923 O O . LEU A 1 117 ? 2.922 -6.174 1.199 1.00 97.62 117 LEU A O 1
ATOM 927 N N . PHE A 1 118 ? 0.919 -5.161 1.321 1.00 96.69 118 PHE A N 1
ATOM 928 C CA . PHE A 1 118 ? 0.577 -5.302 -0.091 1.00 96.69 118 PHE A CA 1
ATOM 929 C C . PHE A 1 118 ? 0.517 -3.922 -0.741 1.00 96.69 118 PHE A C 1
ATOM 931 O O . PHE A 1 118 ? -0.181 -3.035 -0.245 1.00 96.69 118 PHE A O 1
ATOM 938 N N . VAL A 1 119 ? 1.208 -3.743 -1.866 1.00 96.06 119 VAL A N 1
ATOM 939 C CA . VAL A 1 119 ? 1.175 -2.493 -2.634 1.00 96.06 119 VAL A CA 1
ATOM 940 C C . VAL A 1 119 ? 0.962 -2.786 -4.111 1.00 96.06 119 VAL A C 1
ATOM 942 O O . VAL A 1 119 ? 1.783 -3.437 -4.756 1.00 96.06 119 VAL A O 1
ATOM 945 N N . LEU A 1 120 ? -0.119 -2.231 -4.648 1.00 94.19 120 LEU A N 1
ATOM 946 C CA . LEU A 1 120 ? -0.352 -2.018 -6.067 1.00 94.19 120 LEU A CA 1
ATOM 947 C C . LEU A 1 120 ? -0.363 -0.492 -6.293 1.00 94.19 120 LEU A C 1
ATOM 949 O O . LEU A 1 120 ? -1.365 0.152 -5.961 1.00 94.19 120 LEU A O 1
ATOM 953 N N . PRO A 1 121 ? 0.733 0.101 -6.813 1.00 93.44 121 PRO A N 1
ATOM 954 C CA . PRO A 1 121 ? 0.849 1.551 -7.037 1.00 93.44 121 PRO A CA 1
ATOM 955 C C . PRO A 1 121 ? -0.302 2.085 -7.887 1.00 93.44 121 PRO A C 1
ATOM 957 O O . PRO A 1 121 ? -0.843 1.301 -8.637 1.00 93.44 121 PRO A O 1
ATOM 960 N N . ALA A 1 122 ? -0.699 3.355 -7.858 1.00 91.19 122 ALA A N 1
ATOM 961 C CA . ALA A 1 122 ? -1.723 3.881 -8.776 1.00 91.19 122 ALA A CA 1
ATOM 962 C C . ALA A 1 122 ? -1.208 3.908 -10.231 1.00 91.19 122 ALA A C 1
ATOM 964 O O . ALA A 1 122 ? -0.006 4.123 -10.425 1.00 91.19 122 ALA A O 1
ATOM 965 N N . PRO A 1 123 ? -2.069 3.714 -11.254 1.00 88.31 123 PRO A N 1
ATOM 966 C CA . PRO A 1 123 ? -1.667 4.018 -12.626 1.00 88.31 123 PRO A CA 1
ATOM 967 C C . PRO A 1 123 ? -1.286 5.503 -12.701 1.00 88.31 123 PRO A C 1
ATOM 969 O O . PRO A 1 123 ? -1.948 6.339 -12.086 1.00 88.31 123 PRO A O 1
ATOM 972 N N . SER A 1 124 ? -0.203 5.846 -13.397 1.00 76.12 124 SER A N 1
ATOM 973 C CA . SER A 1 124 ? 0.155 7.253 -13.593 1.00 76.12 124 SER A CA 1
ATOM 974 C C . SER A 1 124 ? -0.397 7.748 -14.922 1.00 76.12 124 SER A C 1
ATOM 976 O O . SER A 1 124 ? 0.058 7.282 -15.964 1.00 76.12 124 SER A O 1
ATOM 978 N N . GLU A 1 125 ? -1.308 8.716 -14.891 1.00 67.31 125 GLU A N 1
ATOM 979 C CA . GLU A 1 125 ? -1.692 9.457 -16.101 1.00 67.31 125 GLU A CA 1
ATOM 980 C C . GLU A 1 125 ? -0.542 10.376 -16.567 1.00 67.31 125 GLU A C 1
ATOM 982 O O . GLU A 1 125 ? -0.318 10.526 -17.763 1.00 67.31 125 GLU A O 1
ATOM 987 N N . ASP A 1 126 ? 0.290 10.856 -15.631 1.00 61.16 126 ASP A N 1
ATOM 988 C CA . ASP A 1 126 ? 1.376 11.822 -15.887 1.00 61.16 126 ASP A CA 1
ATOM 989 C C . ASP A 1 126 ? 2.786 11.199 -16.009 1.00 61.16 126 ASP A C 1
ATOM 991 O O . ASP A 1 126 ? 3.795 11.863 -15.775 1.00 61.16 126 ASP A O 1
ATOM 995 N N . GLY A 1 127 ? 2.905 9.893 -16.277 1.00 62.22 127 GLY A N 1
ATOM 996 C CA . GLY A 1 127 ? 4.216 9.231 -16.443 1.00 62.22 127 GLY A CA 1
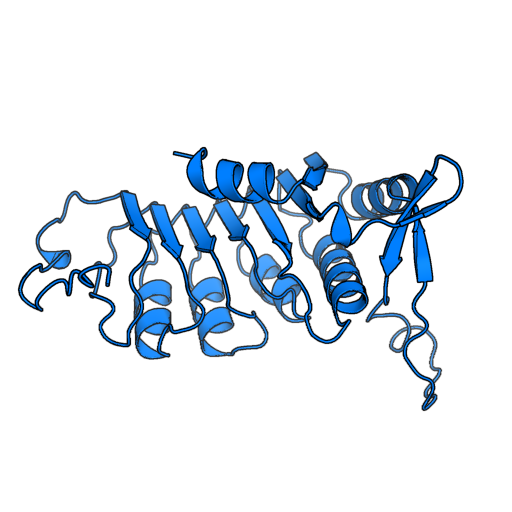ATOM 997 C C . GLY A 1 127 ? 5.062 9.077 -15.164 1.00 62.22 127 GLY A C 1
ATOM 998 O O . GLY A 1 127 ? 6.227 8.690 -15.222 1.00 62.22 127 GLY A O 1
ATOM 999 N N . ASN A 1 128 ? 4.487 9.326 -13.984 1.00 82.75 128 ASN A N 1
ATOM 1000 C CA . ASN A 1 128 ? 5.184 9.255 -12.692 1.00 82.75 128 ASN A CA 1
ATOM 1001 C C . ASN A 1 128 ? 5.359 7.821 -12.130 1.00 82.75 128 ASN A C 1
ATOM 1003 O O . ASN A 1 128 ? 5.748 7.636 -10.973 1.00 82.75 128 ASN A O 1
ATOM 1007 N N . ILE A 1 129 ? 5.035 6.782 -12.907 1.00 90.31 129 ILE A N 1
ATOM 1008 C CA . ILE A 1 129 ? 5.135 5.382 -12.465 1.00 90.31 129 ILE A CA 1
ATOM 1009 C C . ILE A 1 129 ? 6.573 4.984 -12.104 1.00 90.31 129 ILE A C 1
ATOM 1011 O O . ILE A 1 129 ? 6.795 4.309 -11.098 1.00 90.31 129 ILE A O 1
ATOM 1015 N N . SER A 1 130 ? 7.562 5.489 -12.847 1.00 91.31 130 SER A N 1
ATOM 1016 C CA . SER A 1 130 ? 8.982 5.222 -12.602 1.00 91.31 130 SER A CA 1
ATOM 1017 C C . SER A 1 130 ? 9.432 5.716 -11.222 1.00 91.31 130 SER A C 1
ATOM 1019 O O . SER A 1 130 ? 10.150 5.012 -10.503 1.00 91.31 130 SER A O 1
ATOM 1021 N N . THR A 1 131 ? 8.956 6.889 -10.802 1.00 91.06 131 THR A N 1
ATOM 1022 C CA . THR A 1 131 ? 9.183 7.441 -9.460 1.00 91.06 131 THR A CA 1
ATOM 1023 C C . THR A 1 131 ? 8.441 6.649 -8.395 1.00 91.06 131 THR A C 1
ATOM 1025 O O . THR A 1 131 ? 8.996 6.414 -7.326 1.00 91.06 131 THR A O 1
ATOM 1028 N N . GLN A 1 132 ? 7.203 6.209 -8.653 1.00 92.69 132 GLN A N 1
ATOM 1029 C CA . GLN A 1 132 ? 6.470 5.369 -7.700 1.00 92.69 132 GLN A CA 1
ATOM 1030 C C . GLN A 1 132 ? 7.212 4.055 -7.437 1.00 92.69 132 GLN A C 1
ATOM 1032 O O . GLN A 1 132 ? 7.352 3.647 -6.283 1.00 92.69 132 GLN A O 1
ATOM 1037 N N . HIS A 1 133 ? 7.749 3.417 -8.481 1.00 93.50 133 HIS A N 1
ATOM 1038 C CA . HIS A 1 133 ? 8.568 2.222 -8.320 1.00 93.50 133 HIS A CA 1
ATOM 1039 C C . HIS A 1 133 ? 9.894 2.513 -7.597 1.00 93.50 133 HIS A C 1
ATOM 1041 O O . HIS A 1 133 ? 10.287 1.759 -6.706 1.00 93.50 133 HIS A O 1
ATOM 1047 N N . GLY A 1 134 ? 10.550 3.639 -7.895 1.00 92.62 134 GLY A N 1
ATOM 1048 C CA . GLY A 1 134 ? 11.739 4.091 -7.165 1.00 92.62 134 GLY A CA 1
ATOM 1049 C C . GLY A 1 134 ? 11.481 4.366 -5.680 1.00 92.62 134 GLY A C 1
ATOM 1050 O O . GLY A 1 134 ? 12.252 3.937 -4.820 1.00 92.62 134 GLY A O 1
ATOM 1051 N N . ASN A 1 135 ? 10.357 5.007 -5.358 1.00 92.56 135 ASN A N 1
ATOM 1052 C CA . ASN A 1 135 ? 9.916 5.220 -3.985 1.00 92.56 135 ASN A CA 1
ATOM 1053 C C . ASN A 1 135 ? 9.648 3.887 -3.294 1.00 92.56 135 ASN A C 1
ATOM 1055 O O . ASN A 1 135 ? 10.104 3.693 -2.172 1.00 92.56 135 ASN A O 1
ATOM 1059 N N . MET A 1 136 ? 8.970 2.949 -3.960 1.00 94.50 136 MET A N 1
ATOM 1060 C CA . MET A 1 136 ? 8.709 1.626 -3.400 1.00 94.50 136 MET A CA 1
ATOM 1061 C C . MET A 1 136 ? 10.008 0.867 -3.103 1.00 94.50 136 MET A C 1
ATOM 1063 O O . MET A 1 136 ? 10.148 0.276 -2.032 1.00 94.50 136 MET A O 1
ATOM 1067 N N . LEU A 1 137 ? 11.007 0.962 -3.984 1.00 94.38 137 LEU A N 1
ATOM 1068 C CA . LEU A 1 137 ? 12.343 0.445 -3.698 1.00 94.38 137 LEU A CA 1
ATOM 1069 C C . LEU A 1 137 ? 12.936 1.102 -2.443 1.00 94.38 137 LEU A C 1
ATOM 1071 O O . LEU A 1 137 ? 13.438 0.397 -1.573 1.00 94.38 137 LEU A O 1
ATOM 1075 N N . ALA A 1 138 ? 12.815 2.419 -2.280 1.00 91.94 138 ALA A N 1
ATOM 1076 C CA . ALA A 1 138 ? 13.281 3.098 -1.071 1.00 91.94 138 ALA A CA 1
ATOM 1077 C C . ALA A 1 138 ? 12.526 2.662 0.204 1.00 91.94 138 ALA A C 1
ATOM 1079 O O . ALA A 1 138 ? 13.132 2.623 1.277 1.00 91.94 138 ALA A O 1
ATOM 1080 N N . VAL A 1 139 ? 11.240 2.291 0.108 1.00 93.19 139 VAL A N 1
ATOM 1081 C CA . VAL A 1 139 ? 10.464 1.721 1.230 1.00 93.19 139 VAL A CA 1
ATOM 1082 C C . VAL A 1 139 ? 11.071 0.403 1.703 1.00 93.19 139 VAL A C 1
ATOM 1084 O O . VAL A 1 139 ? 11.125 0.163 2.911 1.00 93.19 139 VAL A O 1
ATOM 1087 N N . THR A 1 140 ? 11.593 -0.419 0.785 1.00 94.69 140 THR A N 1
ATOM 1088 C CA . THR A 1 140 ? 12.204 -1.722 1.123 1.00 94.69 140 THR A CA 1
ATOM 1089 C C . THR A 1 140 ? 13.386 -1.596 2.074 1.00 94.69 140 THR A C 1
ATOM 1091 O O . THR A 1 140 ? 13.619 -2.480 2.886 1.00 94.69 140 THR A O 1
ATOM 1094 N N . GLU A 1 141 ? 14.075 -0.458 2.080 1.00 92.19 141 GLU A N 1
ATOM 1095 C CA . GLU A 1 141 ? 15.167 -0.209 3.022 1.00 92.19 141 GLU A CA 1
ATOM 1096 C C . GLU A 1 141 ? 14.683 0.045 4.461 1.00 92.19 141 GLU A C 1
ATOM 1098 O O . GLU A 1 141 ? 15.463 -0.075 5.407 1.00 92.19 141 GLU A O 1
ATOM 1103 N N . THR A 1 142 ? 13.406 0.399 4.640 1.00 90.88 142 THR A N 1
ATOM 1104 C CA . THR A 1 142 ? 12.824 0.830 5.925 1.00 90.88 142 THR A CA 1
ATOM 1105 C C . THR A 1 142 ? 11.921 -0.205 6.593 1.00 90.88 142 THR A C 1
ATOM 1107 O O . THR A 1 142 ? 11.565 -0.020 7.752 1.00 90.88 142 THR A O 1
ATOM 1110 N N . MET A 1 143 ? 11.575 -1.295 5.902 1.00 93.62 143 MET A N 1
ATOM 1111 C CA . MET A 1 143 ? 10.576 -2.275 6.354 1.00 93.62 143 MET A CA 1
ATOM 1112 C C . MET A 1 143 ? 11.174 -3.615 6.804 1.00 93.62 143 MET A C 1
ATOM 1114 O O . MET A 1 143 ? 10.600 -4.672 6.577 1.00 93.62 143 MET A O 1
ATOM 1118 N N . ARG A 1 144 ? 12.346 -3.586 7.450 1.00 92.88 144 ARG A N 1
ATOM 1119 C CA . ARG A 1 144 ? 13.065 -4.804 7.882 1.00 92.88 144 ARG A CA 1
ATOM 1120 C C . ARG A 1 144 ? 12.312 -5.653 8.914 1.00 92.88 144 ARG A C 1
ATOM 1122 O O . ARG A 1 144 ? 12.705 -6.793 9.137 1.00 92.88 144 ARG A O 1
ATOM 1129 N N . HIS A 1 145 ? 11.301 -5.085 9.569 1.00 95.38 145 HIS A N 1
ATOM 1130 C CA . HIS A 1 145 ? 10.441 -5.755 10.547 1.00 95.38 145 HIS A CA 1
ATOM 1131 C C . HIS A 1 145 ? 9.197 -6.406 9.932 1.00 95.38 145 HIS A C 1
ATOM 1133 O O . HIS A 1 145 ? 8.474 -7.076 10.652 1.00 95.38 145 HIS A O 1
ATOM 1139 N N . VAL A 1 146 ? 8.942 -6.204 8.635 1.00 96.88 146 VAL A N 1
ATOM 1140 C CA . VAL A 1 146 ? 7.780 -6.770 7.939 1.00 96.88 146 VAL A CA 1
ATOM 1141 C C . VAL A 1 146 ? 8.095 -8.200 7.496 1.00 96.88 146 VAL A C 1
ATOM 1143 O O . VAL A 1 146 ? 9.143 -8.447 6.893 1.00 96.88 146 VAL A O 1
ATOM 1146 N N . ASP A 1 147 ? 7.176 -9.130 7.745 1.00 97.75 147 ASP A N 1
ATOM 1147 C CA . ASP A 1 147 ? 7.344 -10.557 7.444 1.00 97.75 147 ASP A CA 1
ATOM 1148 C C . ASP A 1 147 ? 7.023 -10.894 5.987 1.00 97.75 147 ASP A C 1
ATOM 1150 O O . ASP A 1 147 ? 7.691 -11.732 5.379 1.00 97.75 147 ASP A O 1
ATOM 1154 N N . GLU A 1 148 ? 6.026 -10.236 5.391 1.00 97.88 148 GLU A N 1
ATOM 1155 C CA . GLU A 1 148 ? 5.640 -10.446 3.995 1.00 97.88 148 GLU A CA 1
ATOM 1156 C C . GLU A 1 148 ? 5.444 -9.127 3.242 1.00 97.88 148 GLU A C 1
ATOM 1158 O O . GLU A 1 148 ? 4.661 -8.258 3.633 1.00 97.88 148 GLU A O 1
ATOM 1163 N N . LEU A 1 149 ? 6.124 -9.020 2.101 1.00 97.50 149 LEU A N 1
ATOM 1164 C CA . LEU A 1 149 ? 5.942 -7.953 1.130 1.00 97.50 149 LEU A CA 1
ATOM 1165 C C . LEU A 1 149 ? 5.386 -8.533 -0.166 1.00 97.50 149 LEU A C 1
ATOM 1167 O O . LEU A 1 149 ? 6.037 -9.354 -0.818 1.00 97.50 149 LEU A O 1
ATOM 1171 N N . VAL A 1 150 ? 4.240 -8.016 -0.594 1.00 96.56 150 VAL A N 1
ATOM 1172 C CA . VAL A 1 150 ? 3.714 -8.239 -1.938 1.00 96.56 150 VAL A CA 1
ATOM 1173 C C . VAL A 1 150 ? 3.726 -6.922 -2.700 1.00 96.56 150 VAL A C 1
ATOM 1175 O O . VAL A 1 150 ? 2.978 -5.997 -2.387 1.00 96.56 150 VAL A O 1
ATOM 1178 N N . TRP A 1 151 ? 4.578 -6.843 -3.717 1.00 96.50 151 TRP A N 1
ATOM 1179 C CA . TRP A 1 151 ? 4.640 -5.708 -4.628 1.00 96.50 151 TRP A CA 1
ATOM 1180 C C . TRP A 1 151 ? 4.060 -6.126 -5.975 1.00 96.50 151 TRP A C 1
ATOM 1182 O O . TRP A 1 151 ? 4.665 -6.884 -6.734 1.00 96.50 151 TRP A O 1
ATOM 1192 N N . ALA A 1 152 ? 2.862 -5.634 -6.262 1.00 95.38 152 ALA A N 1
ATOM 1193 C CA . ALA A 1 152 ? 2.206 -5.846 -7.536 1.00 95.38 152 ALA A CA 1
ATOM 1194 C C . ALA A 1 152 ? 2.609 -4.780 -8.566 1.00 95.38 152 ALA A C 1
ATOM 1196 O O . ALA A 1 152 ? 2.646 -3.584 -8.274 1.00 95.38 152 ALA A O 1
ATOM 1197 N N . ILE A 1 153 ? 2.875 -5.234 -9.786 1.00 94.50 153 ILE A N 1
ATOM 1198 C CA . ILE A 1 153 ? 3.233 -4.436 -10.956 1.00 94.50 153 ILE A CA 1
ATOM 1199 C C . ILE A 1 153 ? 2.193 -4.743 -12.031 1.00 94.50 153 ILE A C 1
ATOM 1201 O O . ILE A 1 153 ? 1.886 -5.913 -12.278 1.00 94.50 153 ILE A O 1
ATOM 1205 N N . ARG A 1 154 ? 1.617 -3.716 -12.659 1.00 92.19 154 ARG A N 1
ATOM 1206 C CA . ARG A 1 154 ? 0.647 -3.946 -13.734 1.00 92.19 154 ARG A CA 1
ATOM 1207 C C . ARG A 1 154 ? 1.359 -4.349 -15.008 1.00 92.19 154 ARG A C 1
ATOM 1209 O O . ARG A 1 154 ? 2.436 -3.842 -15.290 1.00 92.19 154 ARG A O 1
ATOM 1216 N N . PHE A 1 155 ? 0.704 -5.155 -15.838 1.00 92.00 155 PHE A N 1
ATOM 1217 C CA . PHE A 1 155 ? 1.232 -5.460 -17.172 1.00 92.00 155 PHE A CA 1
ATOM 1218 C C . PHE A 1 155 ? 1.481 -4.217 -18.029 1.00 92.00 155 PHE A C 1
ATOM 1220 O O . PHE A 1 155 ? 2.467 -4.182 -18.748 1.00 92.00 155 PHE A O 1
ATOM 1227 N N . GLN A 1 156 ? 0.647 -3.181 -17.916 1.00 91.00 156 GLN A N 1
ATOM 1228 C CA . GLN A 1 156 ? 0.842 -1.930 -18.660 1.00 91.00 156 GLN A CA 1
ATOM 1229 C C . GLN A 1 156 ? 2.117 -1.164 -18.253 1.00 91.00 156 GLN A C 1
ATOM 1231 O O . GLN A 1 156 ? 2.605 -0.347 -19.025 1.00 91.00 156 GLN A O 1
ATOM 1236 N N . ASP A 1 157 ? 2.648 -1.430 -17.055 1.00 92.00 157 ASP A N 1
ATOM 1237 C CA . ASP A 1 157 ? 3.871 -0.804 -16.541 1.00 92.00 157 ASP A CA 1
ATOM 1238 C C . ASP A 1 157 ? 5.126 -1.625 -16.927 1.00 92.00 157 ASP A C 1
ATOM 1240 O O . ASP A 1 157 ? 6.255 -1.229 -16.627 1.00 92.00 157 ASP A O 1
ATOM 1244 N N . ILE A 1 158 ? 4.937 -2.783 -17.578 1.00 93.56 158 ILE A N 1
ATOM 1245 C CA . ILE A 1 158 ? 5.993 -3.717 -17.973 1.00 93.56 158 ILE A CA 1
ATOM 1246 C C . ILE A 1 158 ? 6.287 -3.561 -19.466 1.00 93.56 158 ILE A C 1
ATOM 1248 O O . ILE A 1 158 ? 5.393 -3.608 -20.306 1.00 93.56 158 ILE A O 1
ATOM 1252 N N . GLN A 1 159 ? 7.568 -3.428 -19.795 1.00 94.31 159 GLN A N 1
ATOM 1253 C CA . GLN A 1 159 ? 8.074 -3.438 -21.162 1.00 94.31 159 GLN A CA 1
ATOM 1254 C C . GLN A 1 159 ? 8.815 -4.748 -21.414 1.00 94.31 159 GLN A C 1
ATOM 1256 O O . GLN A 1 159 ? 9.827 -5.032 -20.769 1.00 94.31 159 GLN A O 1
ATOM 1261 N N . THR A 1 160 ? 8.332 -5.542 -22.364 1.00 95.00 160 THR A N 1
ATOM 1262 C CA . THR A 1 160 ? 9.008 -6.772 -22.782 1.00 95.00 160 THR A CA 1
ATOM 1263 C C . THR A 1 160 ? 9.953 -6.446 -23.936 1.00 95.00 160 THR A C 1
ATOM 1265 O O . THR A 1 160 ? 9.517 -6.029 -25.008 1.00 95.00 160 THR A O 1
ATOM 1268 N N . ILE A 1 161 ? 11.258 -6.606 -23.710 1.00 93.88 161 ILE A N 1
ATOM 1269 C CA . ILE A 1 161 ? 12.300 -6.394 -24.723 1.00 93.88 161 ILE A CA 1
ATOM 1270 C C . ILE A 1 161 ? 12.956 -7.751 -24.973 1.00 93.88 161 ILE A C 1
ATOM 1272 O O . ILE A 1 161 ? 13.612 -8.303 -24.086 1.00 93.88 161 ILE A O 1
ATOM 1276 N N . GLY A 1 162 ? 12.730 -8.315 -26.162 1.00 92.31 162 GLY A N 1
ATOM 1277 C CA . GLY A 1 162 ? 13.007 -9.729 -26.422 1.00 92.31 162 GLY A CA 1
ATOM 1278 C C . GLY A 1 162 ? 12.050 -10.608 -25.614 1.00 92.31 162 GLY A C 1
ATOM 1279 O O . GLY A 1 162 ? 10.847 -10.569 -25.845 1.00 92.31 162 GLY A O 1
ATOM 1280 N N . GLU A 1 163 ? 12.579 -11.346 -24.637 1.00 93.50 163 GLU A N 1
ATOM 1281 C CA . GLU A 1 163 ? 11.812 -12.213 -23.719 1.00 93.50 163 GLU A CA 1
ATOM 1282 C C . GLU A 1 163 ? 11.949 -11.788 -22.247 1.00 93.50 163 GLU A C 1
ATOM 1284 O O . GLU A 1 163 ? 11.564 -12.512 -21.327 1.00 93.50 163 GLU A O 1
ATOM 1289 N N . VAL A 1 164 ? 12.538 -10.614 -22.003 1.00 95.25 164 VAL A N 1
ATOM 1290 C CA . VAL A 1 164 ? 12.822 -10.131 -20.653 1.00 95.25 164 VAL A CA 1
ATOM 1291 C C . VAL A 1 164 ? 11.908 -8.964 -20.319 1.00 95.25 164 VAL A C 1
ATOM 1293 O O . VAL A 1 164 ? 11.856 -7.955 -21.027 1.00 95.25 164 VAL A O 1
ATOM 1296 N N . ASP A 1 165 ? 11.221 -9.098 -19.190 1.00 96.19 165 ASP A N 1
ATOM 1297 C CA . ASP A 1 165 ? 10.340 -8.067 -18.662 1.00 96.19 165 ASP A CA 1
ATOM 1298 C C . ASP A 1 165 ? 11.119 -7.022 -17.871 1.00 96.19 165 ASP A C 1
ATOM 1300 O O . ASP A 1 165 ? 11.837 -7.331 -16.908 1.00 96.19 165 ASP A O 1
ATOM 1304 N N . HIS A 1 166 ? 10.918 -5.773 -18.272 1.00 96.12 166 HIS A N 1
ATOM 1305 C CA . HIS A 1 166 ? 11.518 -4.592 -17.683 1.00 96.12 166 HIS A CA 1
ATOM 1306 C C . HIS A 1 166 ? 10.449 -3.677 -17.102 1.00 96.12 166 HIS A C 1
ATOM 1308 O O . HIS A 1 166 ? 9.320 -3.630 -17.579 1.00 96.12 166 HIS A O 1
ATOM 1314 N N . ILE A 1 167 ? 10.838 -2.901 -16.100 1.00 94.69 167 ILE A N 1
ATOM 1315 C CA . ILE A 1 167 ? 10.053 -1.787 -15.580 1.00 94.69 167 ILE A CA 1
ATOM 1316 C C . ILE A 1 167 ? 10.894 -0.520 -15.586 1.00 94.69 167 ILE A C 1
ATOM 1318 O O . ILE A 1 167 ? 12.121 -0.564 -15.450 1.00 94.69 167 ILE A O 1
ATOM 1322 N N . GLN A 1 168 ? 10.224 0.617 -15.710 1.00 93.06 168 GLN A N 1
ATOM 1323 C CA . GLN A 1 168 ? 10.863 1.913 -15.556 1.00 93.06 168 GLN A CA 1
ATOM 1324 C C . GLN A 1 168 ? 11.070 2.228 -14.075 1.00 93.06 168 GLN A C 1
ATOM 1326 O O . GLN A 1 168 ? 10.165 2.092 -13.258 1.00 93.06 168 GLN A O 1
ATOM 1331 N N . MET A 1 169 ? 12.265 2.682 -13.729 1.00 90.50 169 MET A N 1
ATOM 1332 C CA . MET A 1 169 ? 12.670 3.011 -12.370 1.00 90.50 169 MET A CA 1
ATOM 1333 C C . MET A 1 169 ? 13.339 4.378 -12.363 1.00 90.50 169 MET A C 1
ATOM 1335 O O . MET A 1 169 ? 14.316 4.599 -13.075 1.00 90.50 169 MET A O 1
ATOM 1339 N N . CYS A 1 170 ? 12.865 5.272 -11.505 1.00 87.69 170 CYS A N 1
ATOM 1340 C CA . CYS A 1 170 ? 13.553 6.514 -11.178 1.00 87.69 170 CYS A CA 1
ATOM 1341 C C . CYS A 1 170 ? 14.005 6.438 -9.712 1.00 87.69 170 CYS A C 1
ATOM 1343 O O . CYS A 1 170 ? 13.199 6.689 -8.812 1.00 87.69 170 CYS A O 1
ATOM 1345 N N . PRO A 1 171 ? 15.261 6.051 -9.422 1.00 68.56 171 PRO A N 1
ATOM 1346 C CA . PRO A 1 171 ? 15.730 5.939 -8.049 1.00 68.56 171 PRO A CA 1
ATOM 1347 C C . PRO A 1 171 ? 15.795 7.322 -7.386 1.00 68.56 171 PRO A C 1
ATOM 1349 O O . PRO A 1 171 ? 16.715 8.105 -7.607 1.00 68.56 171 PRO A O 1
ATOM 1352 N N . THR A 1 172 ? 14.845 7.599 -6.494 1.00 64.62 172 THR A N 1
ATOM 1353 C CA . THR A 1 172 ? 14.700 8.883 -5.785 1.00 64.62 172 THR A CA 1
ATOM 1354 C C . THR A 1 172 ? 15.895 9.221 -4.879 1.00 64.62 172 THR A C 1
ATOM 1356 O O . THR A 1 172 ? 16.060 10.367 -4.471 1.00 64.62 172 THR A O 1
ATOM 1359 N N . LYS A 1 173 ? 16.756 8.240 -4.567 1.00 53.12 173 LYS A N 1
ATOM 1360 C CA . LYS A 1 173 ? 17.935 8.388 -3.692 1.00 53.12 173 LYS A CA 1
ATOM 1361 C C . LYS A 1 173 ? 19.258 8.661 -4.414 1.00 53.12 173 LYS A C 1
ATOM 1363 O O . LYS A 1 173 ? 20.258 8.888 -3.736 1.00 53.12 173 LYS A O 1
ATOM 1368 N N . ALA A 1 174 ? 19.294 8.699 -5.748 1.00 43.12 174 ALA A N 1
ATOM 1369 C CA . ALA A 1 174 ? 20.556 8.905 -6.464 1.00 43.12 174 ALA A CA 1
ATOM 1370 C C . ALA A 1 174 ? 21.185 10.299 -6.243 1.00 43.12 174 ALA A C 1
ATOM 1372 O O . ALA A 1 174 ? 22.385 10.438 -6.439 1.00 43.12 174 ALA A O 1
ATOM 1373 N N . LYS A 1 175 ? 20.430 11.310 -5.776 1.00 41.03 175 LYS A N 1
ATOM 1374 C CA . LYS A 1 175 ? 20.966 12.671 -5.556 1.00 41.03 175 LYS A CA 1
ATOM 1375 C C . LYS A 1 175 ? 21.495 12.953 -4.138 1.00 41.03 175 LYS A C 1
ATOM 1377 O O . LYS A 1 175 ? 22.190 13.945 -3.961 1.00 41.03 175 LYS A O 1
ATOM 1382 N N . MET A 1 176 ? 21.231 12.111 -3.128 1.00 38.94 176 MET A N 1
ATOM 1383 C CA . MET A 1 176 ? 21.632 12.419 -1.735 1.00 38.94 176 MET A CA 1
ATOM 1384 C C . MET A 1 176 ? 22.935 11.749 -1.267 1.00 38.94 176 MET A C 1
ATOM 1386 O O . MET A 1 176 ? 23.517 12.205 -0.290 1.00 38.94 176 MET A O 1
ATOM 1390 N N . TYR A 1 177 ? 23.424 10.712 -1.957 1.00 39.22 177 TYR A N 1
ATOM 1391 C CA . TYR A 1 177 ? 24.659 10.002 -1.575 1.00 39.22 177 TYR A CA 1
ATOM 1392 C C . TYR A 1 177 ? 25.885 10.313 -2.451 1.00 39.22 177 TYR A C 1
ATOM 1394 O O . TYR A 1 177 ? 26.993 9.951 -2.069 1.00 39.22 177 TYR A O 1
ATOM 1402 N N . THR A 1 178 ? 25.725 10.980 -3.598 1.00 38.50 178 THR A N 1
ATOM 1403 C CA . THR A 1 178 ? 26.817 11.174 -4.578 1.00 38.50 178 THR A CA 1
ATOM 1404 C C . THR A 1 178 ? 27.235 12.630 -4.791 1.00 38.50 178 THR A C 1
ATOM 1406 O O . THR A 1 178 ? 28.169 12.875 -5.542 1.00 38.50 178 THR A O 1
ATOM 1409 N N . GLY A 1 179 ? 26.594 13.606 -4.138 1.00 31.44 179 GLY A N 1
ATOM 1410 C CA . GLY A 1 179 ? 27.020 15.012 -4.207 1.00 31.44 179 GLY A CA 1
ATOM 1411 C C . GLY A 1 179 ? 26.830 15.694 -5.570 1.00 31.44 179 GLY A C 1
ATOM 1412 O O . GLY A 1 179 ? 27.341 16.791 -5.767 1.00 31.44 179 GLY A O 1
ATOM 1413 N N . PHE A 1 180 ? 26.083 15.094 -6.500 1.00 31.42 180 PHE A N 1
ATOM 1414 C CA . PHE A 1 180 ? 25.784 15.709 -7.794 1.00 31.42 180 PHE A CA 1
ATOM 1415 C C . PHE A 1 180 ? 24.458 16.476 -7.748 1.00 31.42 180 PHE A C 1
ATOM 1417 O O . PHE A 1 180 ? 23.367 15.907 -7.826 1.00 31.42 180 PHE A O 1
ATOM 1424 N N . THR A 1 181 ? 24.558 17.800 -7.637 1.00 39.97 181 THR A N 1
ATOM 1425 C CA . THR A 1 181 ? 23.475 18.734 -7.951 1.00 39.97 181 THR A CA 1
ATOM 1426 C C . THR A 1 181 ? 23.521 19.047 -9.444 1.00 39.97 181 THR A C 1
ATOM 1428 O O . THR A 1 181 ? 24.304 19.893 -9.871 1.00 39.97 181 THR A O 1
ATOM 1431 N N . SER A 1 182 ? 22.688 18.393 -10.249 1.00 40.72 182 SER A N 1
ATOM 1432 C CA . SER A 1 182 ? 22.405 18.870 -11.605 1.00 40.72 182 SER A CA 1
ATOM 1433 C C . SER A 1 182 ? 20.901 18.929 -11.872 1.00 40.72 182 SER A C 1
ATOM 1435 O O . SER A 1 182 ? 20.111 18.114 -11.374 1.00 40.72 182 SER A O 1
ATOM 1437 N N . ASN A 1 183 ? 20.539 19.946 -12.652 1.00 45.94 183 ASN A N 1
ATOM 1438 C CA . ASN A 1 183 ? 19.227 20.264 -13.220 1.00 45.94 183 ASN A CA 1
ATOM 1439 C C . ASN A 1 183 ? 18.748 19.236 -14.265 1.00 45.94 183 ASN A C 1
ATOM 1441 O O . ASN A 1 183 ? 17.820 19.522 -15.018 1.00 45.94 183 ASN A O 1
ATOM 1445 N N . ASP A 1 184 ? 19.355 18.052 -14.322 1.00 46.69 184 ASP A N 1
ATOM 1446 C CA . ASP A 1 184 ? 19.000 17.041 -15.306 1.00 46.69 184 ASP A CA 1
ATOM 1447 C C . ASP A 1 184 ? 17.711 16.328 -14.899 1.00 46.69 184 ASP A C 1
ATOM 1449 O O . ASP A 1 184 ? 17.482 16.016 -13.714 1.00 46.69 184 ASP A O 1
ATOM 1453 N N . ALA A 1 185 ? 16.863 16.109 -15.908 1.00 57.78 185 ALA A N 1
ATOM 1454 C CA . ALA A 1 185 ? 15.670 15.287 -15.810 1.00 57.78 185 ALA A CA 1
ATOM 1455 C C . ALA A 1 185 ? 16.032 13.954 -15.132 1.00 57.78 185 ALA A C 1
ATOM 1457 O O . ALA A 1 185 ? 17.116 13.424 -15.373 1.00 57.78 185 ALA A O 1
ATOM 1458 N N . PRO A 1 186 ? 15.179 13.422 -14.243 1.00 63.34 186 PRO A N 1
ATOM 1459 C CA . PRO A 1 186 ? 15.481 12.174 -13.560 1.00 63.34 186 PRO A CA 1
ATOM 1460 C C . PRO A 1 186 ? 15.768 11.066 -14.580 1.00 63.34 186 PRO A C 1
ATOM 1462 O O . PRO A 1 186 ? 14.888 10.726 -15.369 1.00 63.34 186 PRO A O 1
ATOM 1465 N N . ASP A 1 187 ? 16.979 10.502 -14.551 1.00 74.75 187 ASP A N 1
ATOM 1466 C CA . ASP A 1 187 ? 17.364 9.389 -15.419 1.00 74.75 187 ASP A CA 1
ATOM 1467 C C . ASP A 1 187 ? 16.459 8.180 -15.148 1.00 74.75 187 ASP A C 1
ATOM 1469 O O . ASP A 1 187 ? 16.614 7.440 -14.164 1.00 74.75 187 ASP A O 1
ATOM 1473 N N . VAL A 1 188 ? 15.479 7.983 -16.029 1.00 83.75 188 VAL A N 1
ATOM 1474 C CA . VAL A 1 188 ? 14.603 6.816 -16.007 1.00 83.75 188 VAL A CA 1
ATOM 1475 C C . VAL A 1 188 ? 15.406 5.621 -16.502 1.00 83.75 188 VAL A C 1
ATOM 1477 O O . VAL A 1 188 ? 15.815 5.551 -17.656 1.00 83.75 188 VAL A O 1
ATOM 1480 N N . ASN A 1 189 ? 15.620 4.658 -15.614 1.00 89.81 189 ASN A N 1
ATOM 1481 C CA . ASN A 1 189 ? 16.355 3.438 -15.905 1.00 89.81 189 ASN A CA 1
ATOM 1482 C C . ASN A 1 189 ? 15.389 2.274 -16.140 1.00 89.81 189 ASN A C 1
ATOM 1484 O O . ASN A 1 189 ? 14.409 2.126 -15.414 1.00 89.81 189 ASN A O 1
ATOM 1488 N N . LEU A 1 190 ? 15.696 1.402 -17.100 1.00 93.06 190 LEU A N 1
ATOM 1489 C CA . LEU A 1 190 ? 14.974 0.142 -17.290 1.00 93.06 190 LEU A CA 1
ATOM 1490 C C . LEU A 1 190 ? 15.623 -0.961 -16.459 1.00 93.06 190 LEU A C 1
ATOM 1492 O O . LEU A 1 190 ? 16.813 -1.249 -16.598 1.00 93.06 190 LEU A O 1
ATOM 1496 N N . TRP A 1 191 ? 14.855 -1.568 -15.560 1.00 94.94 191 TRP A N 1
ATOM 1497 C CA . TRP A 1 191 ? 15.320 -2.662 -14.710 1.00 94.94 191 TRP A CA 1
ATOM 1498 C C . TRP A 1 191 ? 14.543 -3.929 -15.020 1.00 94.94 191 TRP A C 1
ATOM 1500 O O . TRP A 1 191 ? 13.319 -3.896 -15.096 1.00 94.94 191 TRP A O 1
ATOM 1510 N N . THR A 1 192 ? 15.244 -5.056 -15.132 1.00 96.12 192 THR A N 1
ATOM 1511 C CA . THR A 1 192 ? 14.582 -6.360 -15.214 1.00 96.12 192 THR A CA 1
ATOM 1512 C C . THR A 1 192 ? 13.890 -6.683 -13.892 1.00 96.12 192 THR A C 1
ATOM 1514 O O . THR A 1 192 ? 14.375 -6.324 -12.812 1.00 96.12 192 THR A O 1
ATOM 1517 N N . LEU A 1 193 ? 12.783 -7.423 -13.952 1.00 94.50 193 LEU A N 1
ATOM 1518 C CA . LEU A 1 193 ? 12.094 -7.873 -12.736 1.00 94.50 193 LEU A CA 1
ATOM 1519 C C . LEU A 1 193 ? 12.987 -8.750 -11.845 1.00 94.50 193 LEU A C 1
ATOM 1521 O O . LEU A 1 193 ? 12.941 -8.631 -10.623 1.00 94.50 193 LEU A O 1
ATOM 1525 N N . GLN A 1 194 ? 13.864 -9.562 -12.444 1.00 95.38 194 GLN A N 1
ATOM 1526 C CA . GLN A 1 194 ? 14.840 -10.374 -11.711 1.00 95.38 194 GLN A CA 1
ATOM 1527 C C . GLN A 1 194 ? 15.850 -9.508 -10.941 1.00 95.38 194 GLN A C 1
ATOM 1529 O O . GLN A 1 194 ? 16.172 -9.798 -9.784 1.00 95.38 194 GLN A O 1
ATOM 1534 N N . ARG A 1 195 ? 16.343 -8.424 -11.560 1.00 94.94 195 ARG A N 1
ATOM 1535 C CA . ARG A 1 195 ? 17.232 -7.463 -10.894 1.00 94.94 195 ARG A CA 1
ATOM 1536 C C . ARG A 1 195 ? 16.516 -6.796 -9.725 1.00 94.94 195 ARG A C 1
ATOM 1538 O O . ARG A 1 195 ? 17.099 -6.702 -8.645 1.00 94.94 195 ARG A O 1
ATOM 1545 N N . LEU A 1 196 ? 15.268 -6.366 -9.927 1.00 95.44 196 LEU A N 1
ATOM 1546 C CA . LEU A 1 196 ? 14.459 -5.781 -8.862 1.00 95.44 196 LEU A CA 1
ATOM 1547 C C . LEU A 1 196 ? 14.307 -6.762 -7.693 1.00 95.44 196 LEU A C 1
ATOM 1549 O O . LEU A 1 196 ? 14.636 -6.413 -6.563 1.00 95.44 196 LEU A O 1
ATOM 1553 N N . GLU A 1 197 ? 13.881 -7.996 -7.962 1.00 95.56 197 GLU A N 1
ATOM 1554 C CA . GLU A 1 197 ? 13.691 -9.026 -6.937 1.00 95.56 197 GLU A CA 1
ATOM 1555 C C . GLU A 1 197 ? 14.972 -9.286 -6.136 1.00 95.56 197 GLU A C 1
ATOM 1557 O O . GLU A 1 197 ? 14.940 -9.338 -4.906 1.00 95.56 197 GLU A O 1
ATOM 1562 N N . THR A 1 198 ? 16.110 -9.381 -6.825 1.00 96.12 198 THR A N 1
ATOM 1563 C CA . THR A 1 198 ? 17.426 -9.582 -6.203 1.00 96.12 198 THR A CA 1
ATOM 1564 C C . THR A 1 198 ? 17.775 -8.442 -5.242 1.00 96.12 198 THR A C 1
ATOM 1566 O O . THR A 1 198 ? 18.211 -8.690 -4.117 1.00 96.12 198 THR A O 1
ATOM 1569 N N . ILE A 1 199 ? 17.558 -7.188 -5.650 1.00 95.50 199 ILE A N 1
ATOM 1570 C CA . ILE A 1 199 ? 17.853 -6.018 -4.811 1.00 95.50 199 ILE A CA 1
ATOM 1571 C C . ILE A 1 199 ? 16.901 -5.962 -3.611 1.00 95.50 199 ILE A C 1
ATOM 1573 O O . ILE A 1 199 ? 17.351 -5.769 -2.482 1.00 95.50 199 ILE A O 1
ATOM 1577 N N . VAL A 1 200 ? 15.602 -6.190 -3.824 1.00 95.81 200 VAL A N 1
ATOM 1578 C CA . VAL A 1 200 ? 14.606 -6.164 -2.744 1.00 95.81 200 VAL A CA 1
ATOM 1579 C C . VAL A 1 200 ? 14.892 -7.254 -1.707 1.00 95.81 200 VAL A C 1
ATOM 1581 O O . VAL A 1 200 ? 14.914 -6.962 -0.513 1.00 95.81 200 VAL A O 1
ATOM 1584 N N . LYS A 1 201 ? 15.205 -8.485 -2.136 1.00 96.06 201 LYS A N 1
ATOM 1585 C CA . LYS A 1 201 ? 15.611 -9.573 -1.227 1.00 96.06 201 LYS A CA 1
ATOM 1586 C C . LYS A 1 201 ? 16.886 -9.242 -0.450 1.00 96.06 201 LYS A C 1
ATOM 1588 O O . LYS A 1 201 ? 17.017 -9.636 0.703 1.00 96.06 201 LYS A O 1
ATOM 1593 N N . ARG A 1 202 ? 17.813 -8.482 -1.043 1.00 96.00 202 ARG A N 1
ATOM 1594 C CA . ARG A 1 202 ? 19.017 -8.009 -0.345 1.00 96.00 202 ARG A CA 1
ATOM 1595 C C . ARG A 1 202 ? 18.694 -6.986 0.744 1.00 96.00 202 ARG A C 1
ATOM 1597 O O . ARG A 1 202 ? 19.314 -7.020 1.803 1.00 96.00 202 ARG A O 1
ATOM 1604 N N . HIS A 1 203 ? 17.747 -6.081 0.498 1.00 95.25 203 HIS A N 1
ATOM 1605 C CA . HIS A 1 203 ? 17.285 -5.122 1.507 1.00 95.25 203 HIS A CA 1
ATOM 1606 C C . HIS A 1 203 ? 16.499 -5.800 2.638 1.00 95.25 203 HIS A C 1
ATOM 1608 O O . HIS A 1 203 ? 16.553 -5.344 3.782 1.00 95.25 203 HIS A O 1
ATOM 1614 N N . LEU A 1 204 ? 15.807 -6.895 2.316 1.00 96.31 204 LEU A N 1
ATOM 1615 C CA . LEU A 1 204 ? 14.868 -7.587 3.191 1.00 96.31 204 LEU A CA 1
ATOM 1616 C C . LEU A 1 204 ? 15.159 -9.097 3.284 1.00 96.31 204 LEU A C 1
ATOM 1618 O O . LEU A 1 204 ? 14.339 -9.914 2.867 1.00 96.31 204 LEU A O 1
ATOM 1622 N N . PRO A 1 205 ? 16.303 -9.507 3.861 1.00 95.31 205 PRO A N 1
ATOM 1623 C CA . PRO A 1 205 ? 16.738 -10.907 3.847 1.00 95.31 205 PRO A CA 1
ATOM 1624 C C . PRO A 1 205 ? 15.853 -11.853 4.673 1.00 95.31 205 PRO A C 1
ATOM 1626 O O . PRO A 1 205 ? 15.944 -13.066 4.511 1.00 95.31 205 PRO A O 1
ATOM 1629 N N . ARG A 1 206 ? 15.028 -11.316 5.582 1.00 96.62 206 ARG A N 1
ATOM 1630 C CA . ARG A 1 206 ? 14.109 -12.087 6.440 1.00 96.62 206 ARG A CA 1
ATOM 1631 C C . ARG A 1 206 ? 12.651 -12.017 5.987 1.00 96.62 206 ARG A C 1
ATOM 1633 O O . ARG A 1 206 ? 11.836 -12.785 6.479 1.00 96.62 206 ARG A O 1
ATOM 1640 N N . THR A 1 207 ? 12.332 -11.118 5.062 1.00 97.12 207 THR A N 1
ATOM 1641 C CA . THR A 1 207 ? 10.967 -10.897 4.585 1.00 97.12 207 THR A CA 1
ATOM 1642 C C . THR A 1 207 ? 10.689 -11.813 3.405 1.00 97.12 207 THR A C 1
ATOM 1644 O O . THR A 1 207 ? 11.479 -11.918 2.464 1.00 97.12 207 THR A O 1
ATOM 1647 N N . LYS A 1 208 ? 9.514 -12.433 3.397 1.00 97.69 208 LYS A N 1
ATOM 1648 C CA . LYS A 1 208 ? 8.986 -13.120 2.225 1.00 97.69 208 LYS A CA 1
ATOM 1649 C C . LYS A 1 208 ? 8.578 -12.079 1.181 1.00 97.69 208 LYS A C 1
ATOM 1651 O O . LYS A 1 208 ? 7.547 -11.425 1.306 1.00 97.69 208 LYS A O 1
ATOM 1656 N N . VAL A 1 209 ? 9.399 -11.926 0.147 1.00 96.81 209 VAL A N 1
ATOM 1657 C CA . VAL A 1 209 ? 9.167 -10.975 -0.949 1.00 96.81 209 VAL A CA 1
ATOM 1658 C C . VAL A 1 209 ? 8.480 -11.677 -2.116 1.00 96.81 209 VAL A C 1
ATOM 1660 O O . VAL A 1 209 ? 8.953 -12.710 -2.590 1.00 96.81 209 VAL A O 1
ATOM 1663 N N . ARG A 1 210 ? 7.387 -11.092 -2.611 1.00 96.19 210 ARG A N 1
ATOM 1664 C CA . ARG A 1 210 ? 6.686 -11.519 -3.826 1.00 96.19 210 ARG A CA 1
ATOM 1665 C C . ARG A 1 210 ? 6.486 -10.325 -4.746 1.00 96.19 210 ARG A C 1
ATOM 1667 O O . ARG A 1 210 ? 5.784 -9.382 -4.391 1.00 96.19 210 ARG A O 1
ATOM 1674 N N . ILE A 1 211 ? 7.071 -10.390 -5.936 1.00 95.56 211 ILE A N 1
ATOM 1675 C CA . ILE A 1 211 ? 6.798 -9.435 -7.011 1.00 95.56 211 ILE A CA 1
ATOM 1676 C C . ILE A 1 211 ? 5.802 -10.094 -7.957 1.00 95.56 211 ILE A C 1
ATOM 1678 O O . ILE A 1 211 ? 6.072 -11.163 -8.501 1.00 95.56 211 ILE A O 1
ATOM 1682 N N . MET A 1 212 ? 4.622 -9.497 -8.100 1.00 94.75 212 MET A N 1
ATOM 1683 C CA . MET A 1 212 ? 3.525 -10.069 -8.880 1.00 94.75 212 MET A CA 1
ATOM 1684 C C . MET A 1 212 ? 3.245 -9.222 -10.111 1.00 94.75 212 MET A C 1
ATOM 1686 O O . MET A 1 212 ? 3.129 -8.006 -10.009 1.00 94.75 212 MET A O 1
ATOM 1690 N N . LYS A 1 213 ? 3.069 -9.879 -11.256 1.00 93.94 213 LYS A N 1
ATOM 1691 C CA . LYS A 1 213 ? 2.517 -9.256 -12.461 1.00 93.94 213 LYS A CA 1
ATOM 1692 C C . LYS A 1 213 ? 1.002 -9.386 -12.393 1.00 93.94 213 LYS A C 1
ATOM 1694 O O . LYS A 1 213 ? 0.503 -10.500 -12.236 1.00 93.94 213 LYS A O 1
ATOM 1699 N N . LEU A 1 214 ? 0.281 -8.275 -12.465 1.00 91.00 214 LEU A N 1
ATOM 1700 C CA . LEU A 1 214 ? -1.178 -8.272 -12.440 1.00 91.00 214 LEU A CA 1
ATOM 1701 C C . LEU A 1 214 ? -1.737 -7.693 -13.730 1.00 91.00 214 LEU A C 1
ATOM 1703 O O . LEU A 1 214 ? -1.360 -6.600 -14.158 1.00 91.00 214 LEU A O 1
ATOM 1707 N N . ASP A 1 215 ? -2.686 -8.415 -14.317 1.00 85.06 215 ASP A N 1
ATOM 1708 C CA . ASP A 1 215 ? -3.587 -7.833 -15.303 1.00 85.06 215 ASP A CA 1
ATOM 1709 C C . ASP A 1 215 ? -4.654 -6.997 -14.602 1.00 85.06 215 ASP A C 1
ATOM 1711 O O . ASP A 1 215 ? -4.880 -7.116 -13.393 1.00 85.06 215 ASP A O 1
ATOM 1715 N N . THR A 1 216 ? -5.282 -6.102 -15.356 1.00 71.94 216 THR A N 1
ATOM 1716 C CA .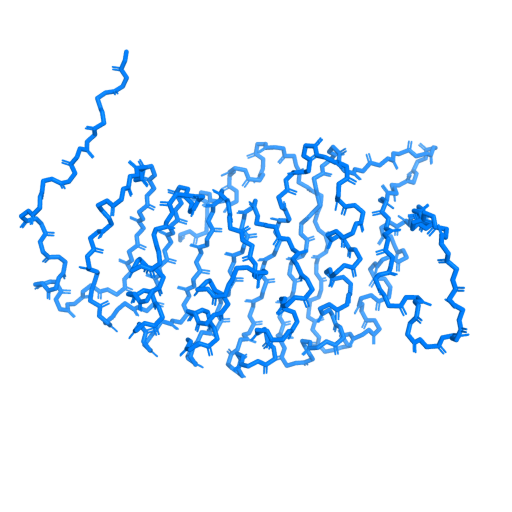 THR A 1 216 ? -6.313 -5.196 -14.842 1.00 71.94 216 THR A CA 1
ATOM 1717 C C . THR A 1 216 ? -7.460 -5.962 -14.179 1.00 71.94 216 THR A C 1
ATOM 1719 O O . THR A 1 216 ? -7.942 -5.554 -13.126 1.00 71.94 216 THR A O 1
ATOM 1722 N N . THR A 1 217 ? -7.828 -7.128 -14.712 1.00 74.44 217 THR A N 1
ATOM 1723 C CA . THR A 1 217 ? -8.905 -7.979 -14.184 1.00 74.44 217 THR A CA 1
ATOM 1724 C C . THR A 1 217 ? -8.487 -8.700 -12.897 1.00 74.44 217 THR A C 1
ATOM 1726 O O . THR A 1 217 ? -9.272 -8.835 -11.961 1.00 74.44 217 THR A O 1
ATOM 1729 N N . ALA A 1 218 ? -7.245 -9.173 -12.809 1.00 74.94 218 ALA A N 1
ATOM 1730 C CA . ALA A 1 218 ? -6.654 -9.816 -11.644 1.00 74.94 218 ALA A CA 1
ATOM 1731 C C . ALA A 1 218 ? -6.431 -8.815 -10.508 1.00 74.94 218 ALA A C 1
ATOM 1733 O O . ALA A 1 218 ? -6.703 -9.148 -9.358 1.00 74.94 218 ALA A O 1
ATOM 1734 N N . ALA A 1 219 ? -6.018 -7.585 -10.822 1.00 69.75 219 ALA A N 1
ATOM 1735 C CA . ALA A 1 219 ? -5.936 -6.492 -9.860 1.00 69.75 219 ALA A CA 1
ATOM 1736 C C . ALA A 1 219 ? -7.307 -6.197 -9.233 1.00 69.75 219 ALA A C 1
ATOM 1738 O O . ALA A 1 219 ? -7.424 -6.171 -8.007 1.00 69.75 219 ALA A O 1
ATOM 1739 N N . SER A 1 220 ? -8.359 -6.085 -10.054 1.00 66.81 220 SER A N 1
ATOM 1740 C CA . SER A 1 220 ? -9.734 -5.917 -9.566 1.00 66.81 220 SER A CA 1
ATOM 1741 C C . SER A 1 220 ? -10.235 -7.129 -8.776 1.00 66.81 220 SER A C 1
ATOM 1743 O O . SER A 1 220 ? -10.939 -6.969 -7.785 1.00 66.81 220 SER A O 1
ATOM 1745 N N . ARG A 1 221 ? -9.870 -8.358 -9.164 1.00 69.94 221 ARG A N 1
ATOM 1746 C CA . ARG A 1 221 ? -10.252 -9.569 -8.417 1.00 69.94 221 ARG A CA 1
ATOM 1747 C C . ARG A 1 221 ? -9.533 -9.696 -7.081 1.00 69.94 221 ARG A C 1
ATOM 1749 O O . ARG A 1 221 ? -10.178 -10.087 -6.122 1.00 69.94 221 ARG A O 1
ATOM 1756 N N . LEU A 1 222 ? -8.252 -9.343 -6.991 1.00 68.94 222 LEU A N 1
ATOM 1757 C CA . LEU A 1 222 ? -7.507 -9.350 -5.727 1.00 68.94 222 LEU A CA 1
ATOM 1758 C C . LEU A 1 222 ? -8.054 -8.325 -4.737 1.00 68.94 222 LEU A C 1
ATOM 1760 O O . LEU A 1 222 ? -8.175 -8.636 -3.558 1.00 68.94 222 LEU A O 1
ATOM 1764 N N . ALA A 1 223 ? -8.461 -7.155 -5.230 1.00 59.22 223 ALA A N 1
ATOM 1765 C CA . ALA A 1 223 ? -9.255 -6.209 -4.455 1.00 59.22 223 ALA A CA 1
ATOM 1766 C C . ALA A 1 223 ? -10.553 -6.862 -3.926 1.00 59.22 223 ALA A C 1
ATOM 1768 O O . ALA A 1 223 ? -10.971 -6.618 -2.799 1.00 59.22 223 ALA A O 1
ATOM 1769 N N . MET A 1 224 ? -11.183 -7.769 -4.683 1.00 53.56 224 MET A N 1
ATOM 1770 C CA . MET A 1 224 ? -12.421 -8.456 -4.284 1.00 53.56 224 MET A CA 1
ATOM 1771 C C . MET A 1 224 ? -12.248 -9.732 -3.436 1.00 53.56 224 MET A C 1
ATOM 1773 O O . MET A 1 224 ? -13.174 -10.057 -2.699 1.00 53.56 224 MET A O 1
ATOM 1777 N N . SER A 1 225 ? -11.133 -10.467 -3.532 1.00 49.31 225 SER A N 1
ATOM 1778 C CA . SER A 1 225 ? -11.045 -11.868 -3.077 1.00 49.31 225 SER A CA 1
ATOM 1779 C C . SER A 1 225 ? -10.318 -12.103 -1.749 1.00 49.31 225 SER A C 1
ATOM 1781 O O . SER A 1 225 ? -10.153 -13.257 -1.369 1.00 49.31 225 SER A O 1
ATOM 1783 N N . THR A 1 226 ? -9.846 -11.068 -1.051 1.00 47.44 226 THR A N 1
ATOM 1784 C CA . THR A 1 226 ? -9.179 -11.210 0.263 1.00 47.44 226 THR A CA 1
ATOM 1785 C C . THR A 1 226 ? -10.125 -11.011 1.455 1.00 47.44 226 THR A C 1
ATOM 1787 O O . THR A 1 226 ? -9.726 -10.419 2.457 1.00 47.44 226 THR A O 1
ATOM 1790 N N . LEU A 1 227 ? -11.368 -11.497 1.331 1.00 39.00 227 LEU A N 1
ATOM 1791 C CA . LEU A 1 227 ? -12.316 -11.661 2.443 1.00 39.00 227 LEU A CA 1
ATOM 1792 C C . LEU A 1 227 ? -12.053 -12.969 3.192 1.00 39.00 227 LEU A C 1
ATOM 1794 O O . LEU A 1 227 ? -11.911 -14.007 2.508 1.00 39.00 227 LEU A O 1
#

Secondary structure (DSSP, 8-state):
--------TT--GGG-TT--EEEEES--SS-PPP--S--SEEEEE--TT--HHHHHHHHT-TT--EEEEES--BTTSHHHHHHHHT-TT--EEEEEEEB--TTHHHHHHH-TT--EEEEEEPPPTTSTHHHHHHHHHHHHTT-TT-SEEEEEEEGGGEEEETTEEEEEE--TTTTTSS-----PPP--EEEEHHHHHHHHHHH-TTSEEEEEEE-HHHHHHHHHH--

pLDDT: mean 84.49, std 17.06, range [31.42, 98.25]

Sequence (227 aa):
VPQRAFLTNNFNFIKLQKLRVQVMRGLSGPCWPYLGTNLTSLHVGPISNFSPQTWINIGSMTNLEALWLEDGGSLNDAFIYDAISRLCKLSRLCLFNFTVGAKLGQAVKKLLHLERLFVLPAPSEDGNISTQHGNMLAVTETMRHVDELVWAIRFQDIQTIGEVDHIQMCPTKAKMYTGFTSNDAPDVNLWTLQRLETIVKRHLPRTKVRIMKLDTTAASRLAMSTL

Organism: Cherax quadricarinatus (NCBI:txid27406)

Foldseek 3Di:
DDPPPDPPLPPALQVVLVAAEDADEPPDDAPDHQNDQRYQEYADDDCARYDLVNLVSLLSNLNHQYYHYENEEECVDVSVLNSLLSNQNHQYYAAALYAQDLCPLVSLLSNLNHAEYHDDHHDDPPPCVQVSVLSVLVSLLRNLNHAEYEYEDEPVQWDQDPNFTWGWHQNPCPCPPPVDDDPDDRPTDIDTPVRSVVSSCVSHVNHHYHYHYDYPVRSVVVSVPPD

Radius of gyration: 18.51 Å; chains: 1; bounding box: 56×33×46 Å